Protein 3OBF (pdb70)

Organism: Paenarthrobacter aurescens (strain TC1) (NCBI:txid290340)

B-factor: mean 37.43, std 11.39, range [16.29, 90.12]

Sequence (342 aa):
SSNNAEERRVAYPVLRELTERTGETSALVWNGNESCVEQIPSRHQVKHLAPLGARYNEALSSSSSSVQVFLASENEDRVRQLLRSGSITLTGVDEDAVEAYLLRLKESEERGWAVNFGETSIEEVGVASPVYDHRGNVASVLIPAPKFRVSQDTLNSLGEEACAAAAAKVTTRLGGRAPAEERRRVAYPVLRELTERTGETSALVWNGNESCVEQIPSRRHQVKHLAPLGARYNEALSSSSSSVQVFLASENEDRVRQLLRSGSITLTGVDEDAVEEAYLLRLKESERGWAVNFGETSIEEVGVASPVYDHRGNVASSVLIPAPKFRVSQDTLNSLGEACAAAAAKVTTRLGGRAP

CATH classification: 3.30.450.40

Solvent-accessible surface area: 16258 Å² total

Foldseek 3Di:
DCVLLQVLQQVLQVVLCVVLLAKKAKFDPLLWAGQDIDHRPDDDDTPRDHPDIAQELQAFFVLQVVLQDDLVSLVCSDVVCSRDDPDDDPVNSVVSNVLSVVCCLQWHWRQCPVHVFKIKIKGDAFALVQHTMIMMTMDTNVVADVVSRSVSNVSRSVSSVSSNVVRNHDHD/DCQQVLLVVLQVVLCVVLLFKKAKFDPLLWAGQGIDHRPDADDGPRPHPDIAQELLAFQNLQVVLQDDLVSVVVCDVVCSHDDPPDDPVVSVVSNVLSVVCCLQWHWRQCPVHVQKIKIKGAAAAAVRHTMIMMTMGTNVVDDPVSRSVSNVSRSVSSQSSNVSNVHHHD

Radius of gyration: 22.08 Å; Cα contacts (8 Å, |Δi|>4): 704; chains: 2; bounding box: 68×41×38 Å

InterPro domains:
  IPR005471 Transcription regulator IclR, N-terminal [PF09339] (56-105)
  IPR005471 Transcription regulator IclR, N-terminal [PS51077] (53-115)
  IPR005471 Transcription regulator IclR, N-terminal [SM00346] (53-143)
  IPR011991 ArsR-like helix-turn-helix domain [cd00090] (73-130)
  IPR014757 Transcription regulator IclR, C-terminal [PF01614] (129-292)
  IPR014757 Transcription regulator IclR, C-terminal [PS51078] (116-298)
  IPR029016 GAF-like domain superfamily [G3DSA:3.30.450.40] (127-301)
  IPR036388 Winged helix-like DNA-binding domain superfamily [G3DSA:1.10.10.10] (49-126)
  IPR036390 Winged helix DNA-binding domain superfamily [SSF46785] (56-122)
  IPR050707 HTH-type Transcriptional Regulators in Metabolic Pathways [PTHR30136] (45-297)

Secondary structure (DSSP, 8-state):
--HHHHHHHHHHHHHHHHHHSS-EE----SS-----EE--TT-SS--S-TT----BTTSHHHHHHHHTB-HHHHHHHHHHTSSB-TT--HHHHHHHHHHHHH---SSEEEESSSSTTEEEEEEEE--TT---EEEEEEEEGGG--HHHHHHHHHHHHHHHHHHHHHTT----/-THHHHHHHHHHHHHHHHSS-EE----SS-----EE--TT-SS--S-TT----BTTSHHHHHHHTTB-HHHHHHHHHHTSSB-TT--HHHHHHHHHHHHH---SSEEEESSS-TTEEEEEEEE--TT---EEEEEEEEGGG--HHHHHHHHHHHHHHHHHHHHHTT----

Structure (mmCIF, N/CA/C/O backbone):
data_3OBF
#
_entry.id   3OBF
#
_cell.length_a   66.044
_cell.length_b   66.978
_cell.length_c   70.622
_cell.angle_alpha   90.000
_cell.angle_beta   90.000
_cell.angle_gamma   90.000
#
_symmetry.space_group_name_H-M   'P 21 21 21'
#
loop_
_entity.id
_entity.type
_entity.pdbx_description
1 polymer 'Putative transcriptional regulator, IclR family'
2 water water
#
loop_
_atom_site.group_PDB
_atom_site.id
_atom_site.type_symbol
_atom_site.label_atom_id
_atom_site.label_alt_id
_atom_site.label_comp_id
_atom_site.label_asym_id
_atom_site.label_entity_id
_atom_site.label_seq_id
_atom_site.pdbx_PDB_ins_code
_atom_site.Cartn_x
_atom_site.Cartn_y
_atom_site.Cartn_z
_atom_site.occupancy
_atom_site.B_iso_or_equiv
_atom_site.auth_seq_id
_atom_site.auth_comp_id
_atom_site.auth_asym_id
_atom_site.auth_atom_id
_atom_site.pdbx_PDB_model_num
ATOM 1 N N A SER A 1 1 ? 47.037 33.038 43.064 0.50 56.18 126 SER A N 1
ATOM 2 N N B SER A 1 1 ? 48.619 34.484 41.717 0.50 57.96 126 SER A N 1
ATOM 3 C CA A SER A 1 1 ? 47.145 33.241 41.594 0.50 55.73 126 SER A CA 1
ATOM 4 C CA B SER A 1 1 ? 48.604 34.574 40.230 0.50 57.35 126 SER A CA 1
ATOM 5 C C A SER A 1 1 ? 45.941 34.021 41.070 0.50 54.37 126 SER A C 1
ATOM 6 C C B SER A 1 1 ? 47.526 35.528 39.727 0.50 56.03 126 SER A C 1
ATOM 7 O O A SER A 1 1 ? 44.836 33.850 41.563 0.50 54.28 126 SER A O 1
ATOM 8 O O B SER A 1 1 ? 47.826 36.599 39.219 0.50 56.02 126 SER A O 1
ATOM 11 N N A ASN A 1 2 ? 46.171 34.891 40.089 0.50 52.79 127 ASN A N 1
ATOM 12 N N B ASN A 1 2 ? 46.264 35.141 39.873 0.50 54.00 127 ASN A N 1
ATOM 13 C CA A ASN A 1 2 ? 45.099 35.650 39.433 0.50 50.44 127 ASN A CA 1
ATOM 14 C CA B ASN A 1 2 ? 45.175 35.925 39.302 0.50 51.32 127 ASN A CA 1
ATOM 15 C C A ASN A 1 2 ? 44.183 36.371 40.416 0.50 48.38 127 ASN A C 1
ATOM 16 C C B ASN A 1 2 ? 44.207 36.447 40.359 0.50 48.88 127 ASN A C 1
ATOM 17 O O A ASN A 1 2 ? 42.954 36.336 40.251 0.50 47.59 127 ASN A O 1
ATOM 18 O O B ASN A 1 2 ? 42.982 36.325 40.206 0.50 48.08 127 ASN A O 1
ATOM 27 N N . ALA A 1 3 ? 44.763 37.020 41.424 1.00 46.40 128 ALA A N 1
ATOM 28 C CA . ALA A 1 3 ? 43.983 37.501 42.579 1.00 43.70 128 ALA A CA 1
ATOM 29 C C . ALA A 1 3 ? 43.006 38.644 42.308 1.00 41.44 128 ALA A C 1
ATOM 30 O O . ALA A 1 3 ? 41.817 38.509 42.629 1.00 40.35 128 ALA A O 1
ATOM 32 N N . GLU A 1 4 ? 43.486 39.743 41.713 1.00 39.63 129 GLU A N 1
ATOM 33 C CA . GLU A 1 4 ? 42.604 40.851 41.371 1.00 38.56 129 GLU A CA 1
ATOM 34 C C . GLU A 1 4 ? 41.488 40.417 40.386 1.00 35.89 129 GLU A C 1
ATOM 35 O O . GLU A 1 4 ? 40.319 40.808 40.530 1.00 34.95 129 GLU A O 1
ATOM 41 N N . GLU A 1 5 ? 41.854 39.588 39.413 1.00 32.94 130 GLU A N 1
ATOM 42 C CA . GLU A 1 5 ? 40.895 39.091 38.433 1.00 31.02 130 GLU A CA 1
ATOM 43 C C . GLU A 1 5 ? 39.771 38.338 39.163 1.00 29.40 130 GLU A C 1
ATOM 44 O O . GLU A 1 5 ? 38.590 38.560 38.898 1.00 27.96 130 GLU A O 1
ATOM 50 N N . ARG A 1 6 ? 40.164 37.449 40.069 1.00 27.69 131 ARG A N 1
ATOM 51 C CA . ARG A 1 6 ? 39.210 36.634 40.792 1.00 27.99 131 ARG A CA 1
ATOM 52 C C . ARG A 1 6 ? 38.298 37.486 41.664 1.00 27.97 131 ARG A C 1
ATOM 53 O O . ARG A 1 6 ? 37.082 37.249 41.724 1.00 27.96 131 ARG A O 1
ATOM 61 N N . ARG A 1 7 ? 38.888 38.487 42.312 1.00 27.61 132 ARG A N 1
ATOM 62 C CA . ARG A 1 7 ? 38.141 39.357 43.187 1.00 28.49 132 ARG A CA 1
ATOM 63 C C . ARG A 1 7 ? 37.130 40.218 42.394 1.00 28.19 132 ARG A C 1
ATOM 64 O O . ARG A 1 7 ? 35.963 40.336 42.759 1.00 27.77 132 ARG A O 1
ATOM 72 N N . VAL A 1 8 ? 37.583 40.805 41.302 1.00 27.84 133 VAL A N 1
ATOM 73 C CA . VAL A 1 8 ? 36.731 41.693 40.545 1.00 28.23 133 VAL A CA 1
ATOM 74 C C . VAL A 1 8 ? 35.641 40.888 39.840 1.00 27.21 133 VAL A C 1
ATOM 75 O O . VAL A 1 8 ? 34.521 41.357 39.679 1.00 27.50 133 VAL A O 1
ATOM 79 N N . ALA A 1 9 ? 35.963 39.659 39.449 1.00 25.62 134 ALA A N 1
ATOM 80 C CA . ALA A 1 9 ? 35.043 38.874 38.672 1.00 25.27 134 ALA A CA 1
ATOM 81 C C . ALA A 1 9 ? 33.931 38.299 39.504 1.00 25.34 134 ALA A C 1
ATOM 82 O O . ALA A 1 9 ? 32.829 38.114 38.981 1.00 25.43 134 ALA A O 1
ATOM 84 N N . TYR A 1 10 ? 34.204 37.963 40.766 1.00 25.86 135 TYR A N 1
ATOM 85 C CA . TYR A 1 10 ? 33.201 37.223 41.527 1.00 26.17 135 TYR A CA 1
ATOM 86 C C . TYR A 1 10 ? 31.764 37.831 41.531 1.00 26.58 135 TYR A C 1
ATOM 87 O O . TYR A 1 10 ? 30.817 37.109 41.236 1.00 25.69 135 TYR A O 1
ATOM 96 N N . PRO A 1 11 ? 31.609 39.148 41.864 1.00 27.75 136 PRO A N 1
ATOM 97 C CA . PRO A 1 11 ? 30.251 39.718 41.877 1.00 28.20 136 PRO A CA 1
ATOM 98 C C . PRO A 1 11 ? 29.631 39.718 40.495 1.00 28.29 136 PRO A C 1
ATOM 99 O O . PRO A 1 11 ? 28.388 39.658 40.365 1.00 27.93 136 PRO A O 1
ATOM 103 N N . VAL A 1 12 ? 30.485 39.840 39.476 1.00 27.13 137 VAL A N 1
ATOM 104 C CA . VAL A 1 12 ? 29.999 39.939 38.114 1.00 26.80 137 VAL A CA 1
ATOM 105 C C . VAL A 1 12 ? 29.521 38.528 37.664 1.00 26.07 137 VAL A C 1
ATOM 106 O O . VAL A 1 12 ? 28.499 38.396 37.003 1.00 25.69 137 VAL A O 1
ATOM 110 N N . LEU A 1 13 ? 30.230 37.486 38.063 1.00 24.99 138 LEU A N 1
ATOM 111 C CA . LEU A 1 13 ? 29.781 36.101 37.715 1.00 25.48 138 LEU A CA 1
ATOM 112 C C . LEU A 1 13 ? 28.492 35.771 38.445 1.00 26.41 138 LEU A C 1
ATOM 113 O O . LEU A 1 13 ? 27.618 35.145 37.874 1.00 26.32 138 LEU A O 1
ATOM 118 N N . ARG A 1 14 ? 28.376 36.207 39.702 1.00 28.37 139 ARG A N 1
ATOM 119 C CA . ARG A 1 14 ? 27.172 35.907 40.496 1.00 31.13 139 ARG A CA 1
ATOM 120 C C . ARG A 1 14 ? 25.945 36.553 39.815 1.00 31.61 139 ARG A C 1
ATOM 121 O O . ARG A 1 14 ? 24.935 35.901 39.608 1.00 31.74 139 ARG A O 1
ATOM 129 N N . GLU A 1 15 ? 26.089 37.819 39.434 1.00 32.05 140 GLU A N 1
ATOM 130 C CA . GLU A 1 15 ? 25.080 38.567 38.716 1.00 33.03 140 GLU A CA 1
ATOM 131 C C . GLU A 1 15 ? 24.743 37.888 37.376 1.00 32.04 140 GLU A C 1
ATOM 132 O O . GLU A 1 15 ? 23.578 37.844 36.965 1.00 32.01 140 GLU A O 1
ATOM 138 N N . LEU A 1 16 ? 25.758 37.375 36.682 1.00 30.08 141 LEU A N 1
ATOM 139 C CA . LEU A 1 16 ? 25.531 36.792 35.385 1.00 29.05 141 LEU A CA 1
ATOM 140 C C . LEU A 1 16 ? 24.705 35.492 35.459 1.00 30.18 141 LEU A C 1
ATOM 141 O O . LEU A 1 16 ? 23.839 35.230 34.604 1.00 29.59 141 LEU A O 1
ATOM 146 N N . THR A 1 17 ? 25.000 34.669 36.466 1.00 30.97 142 THR A N 1
ATOM 147 C CA . THR A 1 17 ? 24.266 33.446 36.704 1.00 32.73 142 THR A CA 1
ATOM 148 C C . THR A 1 17 ? 22.815 33.705 37.156 1.00 34.41 142 THR A C 1
ATOM 149 O O . THR A 1 17 ? 21.908 32.971 36.768 1.00 34.41 142 THR A O 1
ATOM 153 N N . GLU A 1 18 ? 22.573 34.751 37.936 1.00 36.60 143 GLU A N 1
ATOM 154 C CA . GLU A 1 18 ? 21.177 35.073 38.254 1.00 39.19 143 GLU A CA 1
ATOM 155 C C . GLU A 1 18 ? 20.366 35.571 37.049 1.00 39.10 143 GLU A C 1
ATOM 156 O O . GLU A 1 18 ? 19.159 35.368 37.015 1.00 39.26 143 GLU A O 1
ATOM 162 N N . ARG A 1 19 ? 21.034 36.177 36.062 1.00 37.86 144 ARG A N 1
ATOM 163 C CA . ARG A 1 19 ? 20.371 36.682 34.852 1.00 37.23 144 ARG A CA 1
ATOM 164 C C . ARG A 1 19 ? 20.213 35.604 33.728 1.00 35.40 144 ARG A C 1
ATOM 165 O O . ARG A 1 19 ? 19.334 35.690 32.868 1.00 35.75 144 ARG A O 1
ATOM 173 N N . THR A 1 20 ? 21.068 34.602 33.721 1.00 33.10 145 THR A N 1
ATOM 174 C CA . THR A 1 20 ? 21.029 33.619 32.646 1.00 31.72 145 THR A CA 1
ATOM 175 C C . THR A 1 20 ? 20.431 32.332 33.139 1.00 31.87 145 THR A C 1
ATOM 176 O O . THR A 1 20 ? 19.938 31.533 32.354 1.00 31.52 145 THR A O 1
ATOM 180 N N . GLY A 1 21 ? 20.532 32.104 34.443 1.00 31.91 146 GLY A N 1
ATOM 181 C CA . GLY A 1 21 ? 20.138 30.819 35.007 1.00 32.19 146 GLY A CA 1
ATOM 182 C C . GLY A 1 21 ? 21.157 29.744 34.717 1.00 32.31 146 GLY A C 1
ATOM 183 O O . GLY A 1 21 ? 20.924 28.574 35.019 1.00 34.64 146 GLY A O 1
ATOM 184 N N . GLU A 1 22 ? 22.307 30.126 34.161 1.00 31.08 147 GLU A N 1
ATOM 185 C CA . GLU A 1 22 ? 23.336 29.152 33.809 1.00 29.65 147 GLU A CA 1
ATOM 186 C C . GLU A 1 22 ? 24.622 29.373 34.619 1.00 27.94 147 GLU A C 1
ATOM 187 O O . GLU A 1 22 ? 24.826 30.439 35.183 1.00 25.35 147 GLU A O 1
ATOM 193 N N . THR A 1 23 ? 25.459 28.343 34.694 1.00 27.26 148 THR A N 1
ATOM 194 C CA . THR A 1 23 ? 26.807 28.475 35.275 1.00 27.46 148 THR A CA 1
ATOM 195 C C . THR A 1 23 ? 27.610 29.621 34.601 1.00 27.02 148 THR A C 1
ATOM 196 O O . THR A 1 23 ? 27.512 29.787 33.391 1.00 26.92 148 THR A O 1
ATOM 200 N N . SER A 1 24 ? 28.346 30.416 35.398 1.00 26.70 149 SER A N 1
ATOM 201 C CA . SER A 1 24 ? 29.316 31.443 34.916 1.00 25.63 149 SER A CA 1
ATOM 202 C C . SER A 1 24 ? 30.682 31.052 35.482 1.00 24.74 149 SER A C 1
ATOM 203 O O . SER A 1 24 ? 30.758 30.601 36.620 1.00 24.88 149 SER A O 1
ATOM 206 N N . ALA A 1 25 ? 31.749 31.250 34.716 1.00 23.49 150 ALA A N 1
ATOM 207 C CA . ALA A 1 25 ? 33.071 30.830 35.153 1.00 23.50 150 ALA A CA 1
ATOM 208 C C . ALA A 1 25 ? 34.116 31.798 34.673 1.00 23.56 150 ALA A C 1
ATOM 209 O O . ALA A 1 25 ? 33.990 32.357 33.592 1.00 24.16 150 ALA A O 1
ATOM 211 N N . LEU A 1 26 ? 35.155 31.980 35.479 1.00 23.61 151 LEU A N 1
ATOM 212 C CA . LEU A 1 26 ? 36.301 32.728 35.085 1.00 24.04 151 LEU A CA 1
ATOM 213 C C . LEU A 1 26 ? 37.396 31.708 34.734 1.00 24.74 151 LEU A C 1
ATOM 214 O O . LEU A 1 26 ? 37.767 30.857 35.558 1.00 24.75 151 LEU A O 1
ATOM 227 N N . VAL A 1 28 ? 41.370 30.942 33.198 1.00 23.94 153 VAL A N 1
ATOM 228 C CA . VAL A 1 28 ? 42.724 31.416 32.913 1.00 24.55 153 VAL A CA 1
ATOM 229 C C . VAL A 1 28 ? 43.467 30.447 31.981 1.00 25.68 153 VAL A C 1
ATOM 230 O O . VAL A 1 28 ? 43.121 29.270 31.880 1.00 25.69 153 VAL A O 1
ATOM 234 N N . TRP A 1 29 ? 44.491 30.980 31.314 1.00 26.36 154 TRP A N 1
ATOM 235 C CA . TRP A 1 29 ? 45.241 30.269 30.295 1.00 27.34 154 TRP A CA 1
ATOM 236 C C . TRP A 1 29 ? 46.605 29.969 30.858 1.00 28.20 154 TRP A C 1
ATOM 237 O O . TRP A 1 29 ? 47.259 30.879 31.387 1.00 28.76 154 TRP A O 1
ATOM 248 N N . ASN A 1 30 ? 47.037 28.724 30.782 1.00 29.11 155 ASN A N 1
ATOM 249 C CA . ASN A 1 30 ? 48.441 28.396 31.100 1.00 31.95 155 ASN A CA 1
ATOM 250 C C . ASN A 1 30 ? 49.332 28.125 29.882 1.00 32.60 155 ASN A C 1
ATOM 251 O O . ASN A 1 30 ? 50.478 27.667 30.021 1.00 34.27 155 ASN A O 1
ATOM 256 N N . GLY A 1 31 ? 48.809 28.369 28.689 1.00 33.25 156 GLY A N 1
ATOM 257 C CA . GLY A 1 31 ? 49.589 28.203 27.454 1.00 33.61 156 GLY A CA 1
ATOM 258 C C . GLY A 1 31 ? 49.225 26.985 26.640 1.00 33.89 156 GLY A C 1
ATOM 259 O O . GLY A 1 31 ? 49.432 26.953 25.440 1.00 34.42 156 GLY A O 1
ATOM 260 N N . ASN A 1 32 ? 48.688 25.958 27.281 1.00 34.19 157 ASN A N 1
ATOM 261 C CA . ASN A 1 32 ? 48.159 24.851 26.500 1.00 34.81 157 ASN A CA 1
ATOM 262 C C . ASN A 1 32 ? 46.800 24.336 27.013 1.00 34.03 157 ASN A C 1
ATOM 263 O O . ASN A 1 32 ? 46.301 23.294 26.542 1.00 34.07 157 ASN A O 1
ATOM 268 N N . GLU A 1 33 ? 46.221 25.057 27.981 1.00 32.18 158 GLU A N 1
ATOM 269 C CA . GLU A 1 33 ? 44.966 24.668 28.636 1.00 31.80 158 GLU A CA 1
ATOM 270 C C . GLU A 1 33 ? 44.235 25.854 29.216 1.00 30.40 158 GLU A C 1
ATOM 271 O O . GLU A 1 33 ? 44.841 26.787 29.772 1.00 28.57 158 GLU A O 1
ATOM 277 N N . SER A 1 34 ? 42.919 25.778 29.134 1.00 28.91 159 SER A N 1
ATOM 278 C CA . SER A 1 34 ? 42.092 26.737 29.792 1.00 28.55 159 SER A CA 1
ATOM 279 C C . SER A 1 34 ? 41.625 26.124 31.117 1.00 28.39 159 SER A C 1
ATOM 280 O O . SER A 1 34 ? 41.242 24.955 31.159 1.00 28.78 159 SER A O 1
ATOM 291 N N . CYS A 1 36 ? 39.360 26.509 34.847 1.00 27.00 161 CYS A N 1
ATOM 292 C CA . CYS A 1 36 ? 38.356 27.212 35.620 1.00 26.59 161 CYS A CA 1
ATOM 293 C C . CYS A 1 36 ? 38.886 27.559 37.034 1.00 26.25 161 CYS A C 1
ATOM 294 O O . CYS A 1 36 ? 39.269 26.676 37.806 1.00 26.45 161 CYS A O 1
ATOM 297 N N . VAL A 1 37 ? 38.950 28.846 37.349 1.0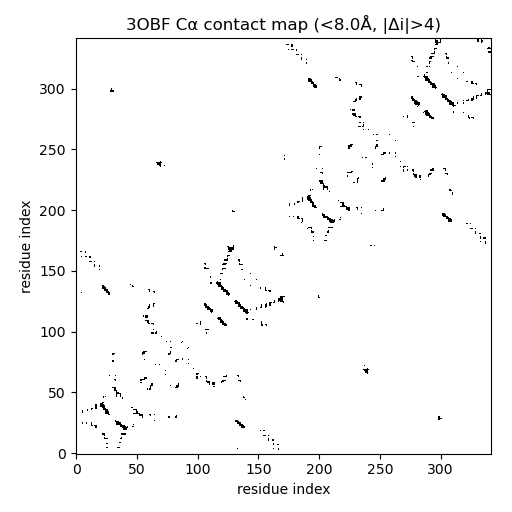0 24.82 162 VAL A N 1
ATOM 298 C CA . VAL A 1 37 ? 39.500 29.248 38.653 1.00 24.81 162 VAL A CA 1
ATOM 299 C C . VAL A 1 37 ? 38.443 29.878 39.573 1.00 25.12 162 VAL A C 1
ATOM 300 O O . VAL A 1 37 ? 38.721 30.114 40.739 1.00 26.39 162 VAL A O 1
ATOM 304 N N . GLU A 1 38 ? 37.258 30.171 39.031 1.00 24.18 163 GLU A N 1
ATOM 305 C CA . GLU A 1 38 ? 36.163 30.734 39.803 1.00 24.56 163 GLU A CA 1
ATOM 306 C C . GLU A 1 38 ? 34.870 30.502 39.028 1.00 24.90 163 GLU A C 1
ATOM 307 O O . GLU A 1 38 ? 34.808 30.780 37.826 1.00 24.74 163 GLU A O 1
ATOM 313 N N . GLN A 1 39 ? 33.839 30.004 39.705 1.00 25.10 164 GLN A N 1
ATOM 314 C CA . GLN A 1 39 ? 32.576 29.735 39.036 1.00 25.64 164 GLN A CA 1
ATOM 315 C C . GLN A 1 39 ? 31.353 29.785 39.967 1.00 25.65 164 GLN A C 1
ATOM 316 O O . GLN A 1 39 ? 31.471 29.591 41.183 1.00 25.57 164 GLN A O 1
ATOM 322 N N . ILE A 1 40 ? 30.190 30.062 39.379 1.00 25.81 165 ILE A N 1
ATOM 323 C CA . ILE A 1 40 ? 28.904 30.076 40.080 1.00 25.59 165 ILE A CA 1
ATOM 324 C C . ILE A 1 40 ? 28.068 29.011 39.403 1.00 26.48 165 ILE A C 1
ATOM 325 O O . ILE A 1 40 ? 27.919 29.039 38.197 1.00 27.17 165 ILE A O 1
ATOM 330 N N . PRO A 1 41 ? 27.484 28.077 40.155 1.00 27.62 166 PRO A N 1
ATOM 331 C CA . PRO A 1 41 ? 26.717 27.038 39.434 1.00 28.86 166 PRO A CA 1
ATOM 332 C C . PRO A 1 41 ? 25.315 27.513 38.967 1.00 30.42 166 PRO A C 1
ATOM 333 O O . PRO A 1 41 ? 24.701 28.373 39.616 1.00 29.42 166 PRO A O 1
ATOM 337 N N . SER A 1 42 ? 24.847 26.957 37.843 1.00 32.09 167 SER A N 1
ATOM 338 C CA . SER A 1 42 ? 23.465 27.074 37.394 1.00 34.53 167 SER A CA 1
ATOM 339 C C . SER A 1 42 ? 22.494 26.742 38.539 1.00 36.66 167 SER A C 1
ATOM 340 O O . SER A 1 42 ? 22.766 25.851 39.342 1.00 36.19 167 SER A O 1
ATOM 343 N N . ARG A 1 43 ? 21.369 27.451 38.610 1.00 39.14 168 ARG A N 1
ATOM 344 C CA . ARG A 1 43 ? 20.334 27.167 39.626 1.00 41.93 168 ARG A CA 1
ATOM 345 C C . ARG A 1 43 ? 19.607 25.867 39.284 1.00 44.40 168 ARG A C 1
ATOM 346 O O . ARG A 1 43 ? 18.792 25.381 40.056 1.00 44.33 168 ARG A O 1
ATOM 354 N N . HIS A 1 44 ? 19.872 25.331 38.102 1.00 47.35 169 HIS A N 1
ATOM 355 C CA . HIS A 1 44 ? 19.337 24.029 37.759 1.00 50.39 169 HIS A CA 1
ATOM 356 C C . HIS A 1 44 ? 20.296 23.234 36.905 1.00 51.93 169 HIS A C 1
ATOM 357 O O . HIS A 1 44 ? 19.946 22.829 35.791 1.00 52.82 169 HIS A O 1
ATOM 364 N N . GLN A 1 45 ? 21.509 23.007 37.414 1.00 53.12 170 GLN A N 1
ATOM 365 C CA . GLN A 1 45 ? 22.463 22.178 36.669 1.00 54.42 170 GLN A CA 1
ATOM 366 C C . GLN A 1 45 ? 22.076 20.709 36.737 1.00 56.51 170 GLN A C 1
ATOM 367 O O . GLN A 1 45 ? 21.497 20.238 37.725 1.00 56.84 170 GLN A O 1
ATOM 373 N N . VAL A 1 46 ? 22.342 19.997 35.654 1.00 58.19 171 VAL A N 1
ATOM 374 C CA . VAL A 1 46 ? 22.197 18.561 35.687 1.00 59.94 171 VAL A CA 1
ATOM 375 C C . VAL A 1 46 ? 23.614 18.027 35.850 1.00 59.34 171 VAL A C 1
ATOM 376 O O . VAL A 1 46 ? 24.038 17.738 36.968 1.00 59.63 171 VAL A O 1
ATOM 380 N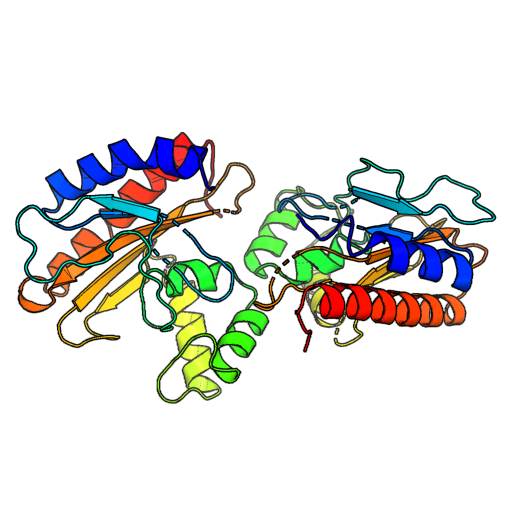 N . LYS A 1 47 ? 24.369 17.964 34.763 1.00 58.39 172 LYS A N 1
ATOM 381 C CA . LYS A 1 47 ? 25.795 17.719 34.891 1.00 56.61 172 LYS A CA 1
ATOM 382 C C . LYS A 1 47 ? 26.494 19.019 35.319 1.00 53.65 172 LYS A C 1
ATOM 383 O O . LYS A 1 47 ? 26.118 20.111 34.881 1.00 52.97 172 LYS A O 1
ATOM 389 N N . HIS A 1 48 ? 27.464 18.882 36.222 1.00 50.61 173 HIS A N 1
ATOM 390 C CA . HIS A 1 48 ? 28.179 20.000 36.798 1.00 47.95 173 HIS A CA 1
ATOM 391 C C . HIS A 1 48 ? 29.204 20.471 35.761 1.00 45.23 173 HIS A C 1
ATOM 392 O O . HIS A 1 48 ? 30.215 19.812 35.522 1.00 44.92 173 HIS A O 1
ATOM 399 N N . LEU A 1 49 ? 28.916 21.586 35.112 1.00 42.02 174 LEU A N 1
ATOM 400 C CA . LEU A 1 49 ? 29.793 22.074 34.042 1.00 38.99 174 LEU A CA 1
ATOM 401 C C . LEU A 1 49 ? 30.782 23.075 34.602 1.00 36.84 174 LEU A C 1
ATOM 402 O O . LEU A 1 49 ? 30.493 23.755 35.607 1.00 36.52 174 LEU A O 1
ATOM 407 N N . ALA A 1 50 ? 31.947 23.161 33.953 1.00 34.40 175 ALA A N 1
ATOM 408 C CA . ALA A 1 50 ? 33.029 24.063 34.372 1.00 31.99 175 ALA A CA 1
ATOM 409 C C . ALA A 1 50 ? 33.238 24.070 35.887 1.00 30.44 175 ALA A C 1
ATOM 410 O O . ALA A 1 50 ? 33.240 25.147 36.501 1.00 29.98 175 ALA A O 1
ATOM 412 N N . PRO A 1 51 ? 33.424 22.876 36.499 1.00 29.93 176 PRO A N 1
ATOM 413 C CA . PRO A 1 51 ? 33.658 22.894 37.944 1.00 29.85 176 PRO A CA 1
ATOM 414 C C . PRO A 1 51 ? 35.073 23.466 38.226 1.00 29.54 176 PRO A C 1
ATOM 415 O O . PRO A 1 51 ? 35.924 23.418 37.340 1.00 29.68 176 PRO A O 1
ATOM 419 N N . LEU A 1 52 ? 35.305 24.040 39.406 1.00 29.16 177 LEU A N 1
ATOM 420 C CA . LEU A 1 52 ? 36.610 24.597 39.748 1.00 29.43 177 LEU A CA 1
ATOM 421 C C . LEU A 1 52 ? 37.744 23.630 39.376 1.00 30.11 177 LEU A C 1
ATOM 422 O O . LEU A 1 52 ? 37.657 22.430 39.650 1.00 29.84 177 LEU A O 1
ATOM 427 N N . GLY A 1 53 ? 38.801 24.152 38.753 1.00 29.60 178 GLY A N 1
ATOM 428 C CA . GLY A 1 53 ? 39.964 23.325 38.437 1.00 30.37 178 GLY A CA 1
ATOM 429 C C . GLY A 1 53 ? 39.856 22.542 37.135 1.00 30.91 178 GLY A C 1
ATOM 430 O O . GLY A 1 53 ? 40.841 22.000 36.683 1.00 30.86 178 GLY A O 1
ATOM 431 N N . ALA A 1 54 ? 38.670 22.518 36.518 1.00 30.86 179 ALA A N 1
ATOM 432 C CA . ALA A 1 54 ? 38.496 21.845 35.256 1.00 31.48 179 ALA A CA 1
ATOM 433 C C . ALA A 1 54 ? 39.416 22.483 34.209 1.00 31.63 179 ALA A C 1
ATOM 434 O O . ALA A 1 54 ? 39.638 23.711 34.192 1.00 31.54 179 ALA A O 1
ATOM 436 N N . ARG A 1 55 ? 39.989 21.619 33.383 1.00 31.92 180 ARG A N 1
ATOM 437 C CA . ARG A 1 55 ? 40.966 22.018 32.382 1.00 31.91 180 ARG A CA 1
ATOM 438 C C . ARG A 1 55 ? 40.498 21.604 31.002 1.00 31.18 180 ARG A C 1
ATOM 439 O O . ARG A 1 55 ? 40.070 20.468 30.803 1.00 31.29 180 ARG A O 1
ATOM 447 N N . TYR A 1 56 ? 40.592 22.522 30.051 1.00 30.12 181 TYR A N 1
ATOM 448 C CA . TYR A 1 56 ? 40.066 22.291 28.701 1.00 29.20 181 TYR A CA 1
ATOM 449 C C . TYR A 1 56 ? 41.192 22.445 27.677 1.00 28.74 181 TYR A C 1
ATOM 450 O O . TYR A 1 56 ? 41.894 23.455 27.687 1.00 27.67 181 TYR A O 1
ATOM 459 N N . ASN A 1 57 ? 41.378 21.447 26.807 1.00 29.14 182 ASN A N 1
ATOM 460 C CA . ASN A 1 57 ? 42.381 21.596 25.727 1.00 30.22 182 ASN A CA 1
ATOM 461 C C . ASN A 1 57 ? 41.870 21.233 24.316 1.00 30.68 182 ASN A C 1
ATOM 462 O O . ASN A 1 57 ? 42.670 20.965 23.407 1.00 30.21 182 ASN A O 1
ATOM 467 N N . GLU A 1 58 ? 40.548 21.248 24.136 1.00 30.40 183 GLU A N 1
ATOM 468 C CA . GLU A 1 58 ? 39.940 21.050 22.815 1.00 30.54 183 GLU A CA 1
ATOM 469 C C . GLU A 1 58 ? 39.824 22.409 22.160 1.00 29.61 183 GLU A C 1
ATOM 470 O O . GLU A 1 58 ? 39.343 23.388 22.754 1.00 28.09 183 GLU A O 1
ATOM 476 N N . ALA A 1 59 ? 40.292 22.455 20.930 1.00 29.45 184 ALA A N 1
ATOM 477 C CA . ALA A 1 59 ? 40.297 23.663 20.125 1.00 29.16 184 ALA A CA 1
ATOM 478 C C . ALA A 1 59 ? 38.925 24.330 20.090 1.00 29.76 184 ALA A C 1
ATOM 479 O O . ALA A 1 59 ? 38.813 25.556 20.171 1.00 29.25 184 ALA A O 1
ATOM 481 N N . LEU A 1 60 ? 37.880 23.517 20.009 1.00 31.16 185 LEU A N 1
ATOM 482 C CA . LEU A 1 60 ? 36.544 24.062 19.774 1.00 32.08 185 LEU A CA 1
ATOM 483 C C . LEU A 1 60 ? 35.850 24.547 21.043 1.00 31.28 185 LEU A C 1
ATOM 484 O O . LEU A 1 60 ? 34.802 25.187 20.979 1.00 31.75 185 LEU A O 1
ATOM 489 N N A SER A 1 61 ? 36.475 24.254 22.181 0.50 31.15 186 SER A N 1
ATOM 490 N N B SER A 1 61 ? 36.446 24.281 22.201 0.50 30.08 186 SER A N 1
ATOM 491 C CA A SER A 1 61 ? 36.066 24.786 23.484 0.50 30.69 186 SER A CA 1
ATOM 492 C CA B SER A 1 61 ? 35.921 24.829 23.463 0.50 28.64 186 SER A CA 1
ATOM 493 C C A SER A 1 61 ? 36.110 26.323 23.438 0.50 30.19 186 SER A C 1
ATOM 494 C C B SER A 1 61 ? 35.965 26.357 23.439 0.50 27.64 186 SER A C 1
ATOM 495 O O A SER A 1 61 ? 37.122 26.921 23.057 0.50 30.40 186 SER A O 1
ATOM 496 O O B SER A 1 61 ? 36.969 26.957 23.042 0.50 27.84 186 SER A O 1
ATOM 501 N N A SER A 1 62 ? 34.990 26.949 23.777 0.50 29.66 187 SER A N 1
ATOM 502 N N B SER A 1 62 ? 34.865 26.985 23.831 0.50 26.38 187 SER A N 1
ATOM 503 C CA A SER A 1 62 ? 34.855 28.404 23.671 0.50 29.24 187 SER A CA 1
ATOM 504 C CA B SER A 1 62 ? 34.732 28.429 23.642 0.50 25.06 187 SER A CA 1
ATOM 505 C C A SER A 1 62 ? 35.994 29.141 24.343 0.50 27.97 187 SER A C 1
ATOM 506 C C B SER A 1 62 ? 35.857 29.249 24.264 0.50 23.93 187 SER A C 1
ATOM 507 O O A SER A 1 62 ? 36.602 30.047 23.773 0.50 27.70 187 SER A O 1
ATOM 508 O O B SER A 1 62 ? 36.318 30.211 23.651 0.50 23.28 187 SER A O 1
ATOM 513 N N A SER A 1 63 ? 36.232 28.744 25.584 0.50 26.70 188 SER A N 1
ATOM 514 N N B SER A 1 63 ? 36.275 28.881 25.478 0.50 22.82 188 SER A N 1
ATOM 515 C CA A SER A 1 63 ? 37.292 29.257 26.423 0.50 26.09 188 SER A CA 1
ATOM 516 C CA B SER A 1 63 ? 37.342 29.607 26.171 0.50 22.46 188 SER A CA 1
ATOM 517 C C A SER A 1 63 ? 38.665 29.177 25.735 0.50 25.42 188 SER A C 1
ATOM 518 C C B SER A 1 63 ? 38.734 29.257 25.622 0.50 23.18 188 SER A C 1
ATOM 519 O O A SER A 1 63 ? 39.490 30.106 25.804 0.50 25.28 188 SER A O 1
ATOM 520 O O B SER A 1 63 ? 39.664 30.083 25.693 0.50 23.00 188 SER A O 1
ATOM 525 N N . VAL A 1 64 ? 38.894 28.053 25.072 1.00 23.96 189 VAL A N 1
ATOM 526 C CA . VAL A 1 64 ? 40.160 27.756 24.429 1.00 24.54 189 VAL A CA 1
ATOM 527 C C . VAL A 1 64 ? 40.288 28.656 23.187 1.00 25.53 189 VAL A C 1
ATOM 528 O O . VAL A 1 64 ? 41.363 29.224 22.949 1.00 26.03 189 VAL A O 1
ATOM 532 N N . GLN A 1 65 ? 39.182 28.827 22.444 1.00 25.16 190 GLN A N 1
ATOM 533 C CA . GLN A 1 65 ? 39.174 29.706 21.261 1.00 25.07 190 GLN A CA 1
ATOM 534 C C . GLN A 1 65 ? 39.592 31.121 21.640 1.00 25.28 190 GLN A C 1
ATOM 535 O O . GLN A 1 65 ? 40.447 31.731 20.962 1.00 25.66 190 GLN A O 1
ATOM 541 N N . VAL A 1 66 ? 38.987 31.639 22.715 1.00 24.55 191 VAL A N 1
ATOM 542 C CA . VAL A 1 66 ? 39.262 33.009 23.196 1.00 24.38 191 VAL A CA 1
ATOM 543 C C . VAL A 1 66 ? 40.766 33.194 23.480 1.00 24.39 191 VAL A C 1
ATOM 544 O O . VAL A 1 66 ? 41.393 34.146 22.987 1.00 24.12 191 VAL A O 1
ATOM 548 N N . PHE A 1 67 ? 41.348 32.281 24.256 1.00 23.12 192 PHE A N 1
ATOM 549 C CA . PHE A 1 67 ? 42.768 32.389 24.532 1.00 23.93 192 PHE A CA 1
ATOM 550 C C . PHE A 1 67 ? 43.671 32.220 23.304 1.00 24.81 192 PHE A C 1
ATOM 551 O O . PHE A 1 67 ? 44.673 32.910 23.166 1.00 26.54 192 PHE A O 1
ATOM 559 N N . LEU A 1 68 ? 43.345 31.302 22.416 1.00 25.57 193 LEU A N 1
ATOM 560 C CA . LEU A 1 68 ? 44.173 31.137 21.229 1.00 26.37 193 LEU A CA 1
ATOM 561 C C . LEU A 1 68 ? 44.126 32.374 20.299 1.00 28.00 193 LEU A C 1
ATOM 562 O O . LEU A 1 68 ? 45.073 32.630 19.552 1.00 28.55 193 LEU A O 1
ATOM 567 N N . ALA A 1 69 ? 43.038 33.144 20.354 1.00 28.83 194 ALA A N 1
ATOM 568 C CA . ALA A 1 69 ? 42.992 34.448 19.679 1.00 31.02 194 ALA A CA 1
ATOM 569 C C . ALA A 1 69 ? 44.069 35.413 20.182 1.00 32.47 194 ALA A C 1
ATOM 570 O O . ALA A 1 69 ? 44.508 36.297 19.449 1.00 33.56 194 ALA A O 1
ATOM 572 N N . SER A 1 70 ? 44.529 35.222 21.416 1.00 32.81 195 SER A N 1
ATOM 573 C CA . SER A 1 70 ? 45.600 36.066 21.957 1.00 34.13 195 SER A CA 1
ATOM 574 C C . SER A 1 70 ? 47.000 35.597 21.561 1.00 34.25 195 SER A C 1
ATOM 575 O O . SER A 1 70 ? 47.964 36.336 21.771 1.00 34.96 195 SER A O 1
ATOM 578 N N . GLU A 1 71 ? 47.118 34.387 21.008 1.00 33.68 196 GLU A N 1
ATOM 579 C CA . GLU A 1 71 ? 48.413 33.853 20.585 1.00 33.98 196 GLU A CA 1
ATOM 580 C C . GLU A 1 71 ? 48.802 34.276 19.155 1.00 34.65 196 GLU A C 1
ATOM 581 O O . GLU A 1 71 ? 47.985 34.672 18.327 1.00 34.48 196 GLU A O 1
ATOM 587 N N . ASN A 1 72 ? 50.080 34.179 18.879 1.00 35.13 197 ASN A N 1
ATOM 588 C CA . ASN A 1 72 ? 50.568 34.324 17.543 1.00 37.11 197 ASN A CA 1
ATOM 589 C C . ASN A 1 72 ? 50.041 33.126 16.691 1.00 37.01 197 ASN A C 1
ATOM 590 O O . ASN A 1 72 ? 49.909 32.006 17.203 1.00 35.31 197 ASN A O 1
ATOM 595 N N . GLU A 1 73 ? 49.694 33.391 15.423 1.00 38.12 198 GLU A N 1
ATOM 596 C CA . GLU A 1 73 ? 49.187 32.360 14.487 1.00 39.38 198 GLU A CA 1
ATOM 597 C C . GLU A 1 73 ? 50.032 31.105 14.490 1.00 38.77 198 GLU A C 1
ATOM 598 O O . GLU A 1 73 ? 49.517 29.999 14.586 1.00 38.64 198 GLU A O 1
ATOM 604 N N . ASP A 1 74 ? 51.340 31.292 14.418 1.00 38.55 199 ASP A N 1
ATOM 605 C CA . ASP A 1 74 ? 52.278 30.174 14.346 1.00 38.81 199 ASP A CA 1
ATOM 606 C C . ASP A 1 74 ? 52.279 29.347 15.608 1.00 36.68 199 ASP A C 1
ATOM 607 O O . ASP A 1 74 ? 52.422 28.148 15.542 1.00 37.00 199 ASP A O 1
ATOM 612 N N . ARG A 1 75 ? 52.102 29.993 16.753 1.00 34.82 200 ARG A N 1
ATOM 613 C CA . ARG A 1 75 ? 51.924 29.302 18.015 1.00 33.21 200 ARG A CA 1
ATOM 614 C C . ARG A 1 75 ? 50.623 28.471 18.001 1.00 31.77 200 ARG A C 1
ATOM 615 O O . ARG A 1 75 ? 50.576 27.346 18.512 1.00 30.35 200 ARG A O 1
ATOM 623 N N . VAL A 1 76 ? 49.565 29.028 17.431 1.00 30.65 201 VAL A N 1
ATOM 624 C CA . VAL A 1 76 ? 48.327 28.273 17.311 1.00 29.80 201 VAL A CA 1
ATOM 625 C C . VAL A 1 76 ? 48.582 27.038 16.427 1.00 31.34 201 VAL A C 1
ATOM 626 O O . VAL A 1 76 ? 48.224 25.903 16.809 1.00 31.14 201 VAL A O 1
ATOM 630 N N . ARG A 1 77 ? 49.269 27.239 15.308 1.00 32.56 202 ARG A N 1
ATOM 631 C CA . ARG A 1 77 ? 49.629 26.126 14.415 1.00 35.38 202 ARG A CA 1
ATOM 632 C C . ARG A 1 77 ? 50.419 25.024 15.135 1.00 35.58 202 ARG A C 1
ATOM 633 O O . ARG A 1 77 ? 50.120 23.829 15.014 1.00 35.89 202 ARG A O 1
ATOM 641 N N . GLN A 1 78 ? 51.424 25.435 15.887 1.00 35.83 203 GLN A N 1
ATOM 642 C CA . GLN A 1 78 ? 52.243 24.506 16.624 1.00 36.60 203 GLN A CA 1
ATOM 643 C C . GLN A 1 78 ? 51.454 23.716 17.666 1.00 35.81 203 GLN A C 1
ATOM 644 O O . GLN A 1 78 ? 51.627 22.509 17.775 1.00 36.38 203 GLN A O 1
ATOM 650 N N . LEU A 1 79 ? 50.596 24.392 18.423 1.00 34.26 204 LEU A N 1
ATOM 651 C CA . LEU A 1 79 ? 49.719 23.741 19.396 1.00 33.51 204 LEU A CA 1
ATOM 652 C C . LEU A 1 79 ? 48.758 22.739 18.749 1.00 33.35 204 LEU A C 1
ATOM 653 O O . LEU A 1 79 ? 48.486 21.673 19.302 1.00 33.93 204 LEU A O 1
ATOM 658 N N . LEU A 1 80 ? 48.240 23.046 17.577 1.00 33.50 205 LEU A N 1
ATOM 659 C CA . LEU A 1 80 ? 47.342 22.074 16.945 1.00 34.21 205 LEU A CA 1
ATOM 660 C C . LEU A 1 80 ? 48.102 20.862 16.380 1.00 35.40 205 LEU A C 1
ATOM 661 O O . LEU A 1 80 ? 47.727 19.728 16.654 1.00 35.42 205 LEU A O 1
ATOM 666 N N . ARG A 1 81 ? 49.182 21.098 15.631 1.00 36.19 206 ARG A N 1
ATOM 667 C CA . ARG A 1 81 ? 49.941 20.013 14.993 1.00 37.42 206 ARG A CA 1
ATOM 668 C C . ARG A 1 81 ? 50.708 19.155 16.009 1.00 36.81 206 ARG A C 1
ATOM 669 O O . ARG A 1 81 ? 51.033 18.003 15.718 1.00 36.41 206 ARG A O 1
ATOM 677 N N . SER A 1 82 ? 51.022 19.730 17.174 1.00 35.81 207 SER A N 1
ATOM 678 C CA . SER A 1 82 ? 51.623 18.956 18.251 1.00 35.98 207 SER A CA 1
ATOM 679 C C . SER A 1 82 ? 50.611 18.098 19.003 1.00 35.91 207 SER A C 1
ATOM 680 O O . SER A 1 82 ? 51.004 17.216 19.738 1.00 36.43 207 SER A O 1
ATOM 683 N N . GLY A 1 83 ? 49.318 18.401 18.893 1.00 35.66 208 GLY A N 1
ATOM 684 C CA . GLY A 1 83 ? 48.326 17.680 19.656 1.00 35.21 208 GLY A CA 1
ATOM 685 C C . GLY A 1 83 ? 48.148 18.238 21.059 1.00 35.64 208 GLY A C 1
ATOM 686 O O . GLY A 1 83 ? 47.331 17.727 21.817 1.00 36.19 208 GLY A O 1
ATOM 687 N N . SER A 1 84 ? 48.871 19.292 21.424 1.00 34.64 209 SER A N 1
ATOM 688 C CA . SER A 1 84 ? 48.620 19.916 22.740 1.00 35.46 209 SER A CA 1
ATOM 689 C C . SER A 1 84 ? 47.189 20.396 22.854 1.00 34.83 209 SER A C 1
ATOM 690 O O . SER A 1 84 ? 46.556 20.218 23.878 1.00 35.93 209 SER A O 1
ATOM 693 N N . ILE A 1 85 ? 46.717 21.067 21.814 1.00 34.23 210 ILE A N 1
ATOM 694 C CA . ILE A 1 85 ? 45.308 21.452 21.709 1.00 33.65 210 ILE A CA 1
ATOM 695 C C . ILE A 1 85 ? 44.707 20.521 20.645 1.00 34.05 210 ILE A C 1
ATOM 696 O O . ILE A 1 85 ? 45.299 20.380 19.589 1.00 33.42 210 ILE A O 1
ATOM 701 N N . THR A 1 86 ? 43.586 19.848 20.948 1.00 35.28 211 THR A N 1
ATOM 702 C CA . THR A 1 86 ? 43.061 18.821 20.046 1.00 37.43 211 THR A CA 1
ATOM 703 C C . THR A 1 86 ? 41.977 19.369 19.140 1.00 39.22 211 THR A C 1
ATOM 704 O O . THR A 1 86 ? 41.130 20.192 19.551 1.00 38.72 211 THR A O 1
ATOM 708 N N . LEU A 1 87 ? 42.029 18.913 17.894 1.00 42.00 212 LEU A N 1
ATOM 709 C CA . LEU A 1 87 ? 41.093 19.343 16.857 1.00 45.14 212 LEU A CA 1
ATOM 710 C C . LEU A 1 87 ? 40.918 18.209 15.850 1.00 48.21 212 LEU A C 1
ATOM 711 O O . LEU A 1 87 ? 41.908 17.580 15.472 1.00 48.21 212 LEU A O 1
ATOM 716 N N . THR A 1 88 ? 39.675 17.948 15.436 1.00 51.77 213 THR A N 1
ATOM 717 C CA . THR A 1 88 ? 39.381 16.868 14.481 1.00 56.02 213 THR A CA 1
ATOM 718 C C . THR A 1 88 ? 39.937 17.144 13.097 1.00 58.55 213 THR A C 1
ATOM 719 O O . THR A 1 88 ? 39.595 18.160 12.483 1.00 59.44 213 THR A O 1
ATOM 723 N N . GLY A 1 89 ? 40.752 16.215 12.601 1.00 60.80 214 GLY A N 1
ATOM 724 C CA . GLY A 1 89 ? 41.336 16.323 11.266 1.00 63.65 214 GLY A CA 1
ATOM 725 C C . GLY A 1 89 ? 41.935 17.703 11.011 1.00 64.56 214 GLY A C 1
ATOM 726 O O . GLY A 1 89 ? 41.380 18.488 10.241 1.00 65.55 214 GLY A O 1
ATOM 727 N N . VAL A 1 90 ? 43.049 18.012 11.674 1.00 64.64 215 VAL A N 1
ATOM 728 C CA . VAL A 1 90 ? 43.811 19.210 11.349 1.00 64.59 215 VAL A CA 1
ATOM 729 C C . VAL A 1 90 ? 44.559 19.007 10.020 1.00 66.09 215 VAL A C 1
ATOM 730 O O . VAL A 1 90 ? 45.197 17.962 9.805 1.00 67.01 215 VAL A O 1
ATOM 734 N N . ASP A 1 91 ? 44.428 19.973 9.112 1.00 66.46 216 ASP A N 1
ATOM 735 C CA . ASP A 1 91 ? 45.307 20.091 7.936 1.00 67.18 216 ASP A CA 1
ATOM 736 C C . ASP A 1 91 ? 45.325 21.572 7.603 1.00 66.88 216 ASP A C 1
ATOM 737 O O . ASP A 1 91 ? 44.715 22.358 8.344 1.00 66.40 216 ASP A O 1
ATOM 742 N N . GLU A 1 92 ? 46.012 21.961 6.526 1.00 66.95 217 GLU A N 1
ATOM 743 C CA . GLU A 1 92 ? 46.228 23.389 6.217 1.00 66.44 217 GLU A CA 1
ATOM 744 C C . GLU A 1 92 ? 44.932 24.190 6.262 1.00 65.91 217 GLU A C 1
ATOM 745 O O . GLU A 1 92 ? 44.856 25.252 6.914 1.00 65.42 217 GLU A O 1
ATOM 747 N N . ASP A 1 93 ? 43.898 23.663 5.618 1.00 65.34 218 ASP A N 1
ATOM 748 C CA . ASP A 1 93 ? 42.663 24.424 5.511 1.00 64.86 218 ASP A CA 1
ATOM 749 C C . ASP A 1 93 ? 41.743 24.308 6.733 1.00 62.42 218 ASP A C 1
ATOM 750 O O . ASP A 1 93 ? 41.001 25.241 6.988 1.00 62.53 218 ASP A O 1
ATOM 755 N N . ALA A 1 94 ? 41.801 23.197 7.481 1.00 59.78 219 ALA A N 1
ATOM 756 C CA . ALA A 1 94 ? 41.138 23.109 8.799 1.00 56.94 219 ALA A CA 1
ATOM 757 C C . ALA A 1 94 ? 41.779 24.078 9.791 1.00 54.80 219 ALA A C 1
ATOM 758 O O . ALA A 1 94 ? 41.086 24.708 10.591 1.00 54.00 219 ALA A O 1
ATOM 760 N N . VAL A 1 95 ? 43.104 24.193 9.723 1.00 52.96 220 VAL A N 1
ATOM 761 C CA . VAL A 1 95 ? 43.831 25.122 10.568 1.00 50.96 220 VAL A CA 1
ATOM 762 C C . VAL A 1 95 ? 43.460 26.548 10.170 1.00 50.71 220 VAL A C 1
ATOM 763 O O . VAL A 1 95 ? 43.164 27.376 11.022 1.00 49.75 220 VAL A O 1
ATOM 767 N N . GLU A 1 96 ? 43.459 26.818 8.874 1.00 51.71 221 GLU A N 1
ATOM 768 C CA . GLU A 1 96 ? 43.112 28.139 8.365 1.00 52.86 221 GLU A CA 1
ATOM 769 C C . GLU A 1 96 ? 41.673 28.544 8.718 1.00 51.72 221 GLU A C 1
ATOM 770 O O . GLU A 1 96 ? 41.431 29.691 9.108 1.00 51.90 221 GLU A O 1
ATOM 776 N N . ALA A 1 97 ? 40.728 27.615 8.578 1.00 50.57 222 ALA A N 1
ATOM 777 C CA . ALA A 1 97 ? 39.346 27.885 8.986 1.00 49.48 222 ALA A CA 1
ATOM 778 C C . ALA A 1 97 ? 39.295 28.202 10.483 1.00 47.60 222 ALA A C 1
ATOM 779 O O . ALA A 1 97 ? 38.577 29.125 10.911 1.00 47.48 222 ALA A O 1
ATOM 781 N N . TYR A 1 98 ? 40.063 27.442 11.276 1.00 45.19 223 TYR A N 1
ATOM 782 C CA . TYR A 1 98 ? 40.057 27.612 12.728 1.00 42.51 223 TYR A CA 1
ATOM 783 C C . TYR A 1 98 ? 40.604 28.980 13.110 1.00 41.99 223 TYR A C 1
ATOM 784 O O . TYR A 1 98 ? 40.068 29.642 13.982 1.00 40.67 223 TYR A O 1
ATOM 793 N N . LEU A 1 99 ? 41.660 29.397 12.417 1.00 42.53 224 LEU A N 1
ATOM 794 C CA . LEU A 1 99 ? 42.263 30.715 12.613 1.00 42.96 224 LEU A CA 1
ATOM 795 C C . LEU A 1 99 ? 41.292 31.850 12.282 1.00 43.38 224 LEU A C 1
ATOM 796 O O . LEU A 1 99 ? 41.287 32.865 12.981 1.00 43.16 224 LEU A O 1
ATOM 801 N N . LEU A 1 100 ? 40.501 31.679 11.218 1.00 43.97 225 LEU A N 1
ATOM 802 C CA . LEU A 1 100 ? 39.471 32.656 10.843 1.00 44.90 225 LEU A CA 1
ATOM 803 C C . LEU A 1 100 ? 38.381 32.666 11.894 1.00 43.89 225 LEU A C 1
ATOM 804 O O . LEU A 1 100 ? 37.895 33.731 12.283 1.00 44.31 225 LEU A O 1
ATOM 809 N N . ARG A 1 101 ? 38.030 31.478 12.381 1.00 42.20 226 ARG A N 1
ATOM 810 C CA . ARG A 1 101 ? 37.035 31.343 13.438 1.00 40.87 226 ARG A CA 1
ATOM 811 C C . ARG A 1 101 ? 37.465 32.121 14.703 1.00 39.16 226 ARG A C 1
ATOM 812 O O . ARG A 1 101 ? 36.641 32.707 15.400 1.00 39.11 226 ARG A O 1
ATOM 820 N N . LEU A 1 102 ? 38.766 32.147 14.963 1.00 37.70 227 LEU A N 1
ATOM 821 C CA . LEU A 1 102 ? 39.334 32.932 16.047 1.00 37.15 227 LEU A CA 1
ATOM 822 C C . LEU A 1 102 ? 39.113 34.437 15.824 1.00 37.96 227 LEU A C 1
ATOM 823 O O . LEU A 1 102 ? 38.555 35.128 16.687 1.00 38.73 227 LEU A O 1
ATOM 828 N N . LYS A 1 103 ? 39.499 34.928 14.656 1.00 38.96 228 LYS A N 1
ATOM 829 C CA . LYS A 1 103 ? 39.326 36.348 14.342 1.00 40.96 228 LYS A CA 1
ATOM 830 C C . LYS A 1 103 ? 37.854 36.752 14.402 1.00 40.94 228 LYS A C 1
ATOM 831 O O . LYS A 1 103 ? 37.532 37.826 14.906 1.00 41.60 228 LYS A O 1
ATOM 837 N N . GLU A 1 104 ? 36.966 35.891 13.907 1.00 40.70 229 GLU A N 1
ATOM 838 C CA . GLU A 1 104 ? 35.536 36.196 13.939 1.00 41.13 229 GLU A CA 1
ATOM 839 C C . GLU A 1 104 ? 35.015 36.330 15.364 1.00 40.10 229 GLU A C 1
ATOM 840 O O . GLU A 1 104 ? 34.124 37.130 15.638 1.00 40.69 229 GLU A O 1
ATOM 846 N N . SER A 1 105 ? 35.596 35.571 16.279 1.00 39.03 230 SER A N 1
ATOM 847 C CA . SER A 1 105 ? 35.135 35.620 17.644 1.00 38.73 230 SER A CA 1
ATOM 848 C C . SER A 1 105 ? 35.527 36.947 18.292 1.00 38.72 230 SER A C 1
ATOM 849 O O . SER A 1 105 ? 34.760 37.516 19.053 1.00 38.63 230 SER A O 1
ATOM 860 N N A GLU A 1 107 ? 35.902 39.819 16.691 0.50 41.32 232 GLU A N 1
ATOM 861 N N B GLU A 1 107 ? 35.929 39.795 16.682 0.50 40.81 232 GLU A N 1
ATOM 862 C CA A GLU A 1 107 ? 35.023 40.830 16.121 0.50 41.98 232 GLU A CA 1
ATOM 863 C CA B GLU A 1 107 ? 35.015 40.724 16.042 0.50 40.93 232 GLU A CA 1
ATOM 864 C C A GLU A 1 107 ? 33.567 40.672 16.594 0.50 41.34 232 GLU A C 1
ATOM 865 C C B GLU A 1 107 ? 33.636 40.659 16.688 0.50 40.67 232 GLU A C 1
ATOM 866 O O A GLU A 1 107 ? 32.854 41.666 16.718 0.50 41.31 232 GLU A O 1
ATOM 867 O O B GLU A 1 107 ? 33.053 41.691 17.019 0.50 40.50 232 GLU A O 1
ATOM 878 N N . ARG A 1 108 ? 33.129 39.443 16.878 1.00 40.23 233 ARG A N 1
ATOM 879 C CA . ARG A 1 108 ? 31.770 39.247 17.461 1.00 39.51 233 ARG A CA 1
ATOM 880 C C . ARG A 1 108 ? 31.733 39.651 18.951 1.00 37.80 233 ARG A C 1
ATOM 881 O O . ARG A 1 108 ? 30.741 40.199 19.422 1.00 37.34 233 ARG A O 1
ATOM 889 N N . GLY A 1 109 ? 32.824 39.373 19.672 1.00 35.33 234 GLY A N 1
ATOM 890 C CA . GLY A 1 109 ? 32.925 39.679 21.090 1.00 32.75 234 GLY A CA 1
ATOM 891 C C . GLY A 1 109 ? 32.788 38.442 21.961 1.00 31.22 234 GLY A C 1
ATOM 892 O O . GLY A 1 109 ? 32.955 38.521 23.190 1.00 30.89 234 GLY A O 1
ATOM 893 N N . TRP A 1 110 ? 32.478 37.306 21.336 1.00 29.63 235 TRP A N 1
ATOM 894 C CA . TRP A 1 110 ? 32.446 36.025 22.035 1.00 29.46 235 TRP A CA 1
ATOM 895 C C . TRP A 1 110 ? 32.691 34.850 21.077 1.00 29.16 235 TRP A C 1
ATOM 896 O O . TRP A 1 110 ? 32.359 34.929 19.916 1.00 29.10 235 TRP A O 1
ATOM 907 N N . ALA A 1 111 ? 33.316 33.785 21.573 1.00 29.02 236 ALA A N 1
ATOM 908 C CA . ALA A 1 111 ? 33.447 32.539 20.834 1.00 28.95 236 ALA A CA 1
ATOM 909 C C . ALA A 1 111 ? 32.308 31.624 21.215 1.00 30.08 236 ALA A C 1
ATOM 910 O O . ALA A 1 111 ? 31.684 31.768 22.293 1.00 30.71 236 ALA A O 1
ATOM 912 N N . VAL A 1 112 ? 32.040 30.690 20.316 1.00 30.96 237 VAL A N 1
ATOM 913 C CA . VAL A 1 112 ? 30.914 29.807 20.386 1.00 32.11 237 VAL A CA 1
ATOM 914 C C . VAL A 1 112 ? 31.358 28.339 20.250 1.00 32.21 237 VAL A C 1
ATOM 915 O O . VAL A 1 112 ? 32.175 28.004 19.400 1.00 31.35 237 VAL A O 1
ATOM 919 N N . ASN A 1 113 ? 30.842 27.490 21.126 1.00 32.82 238 ASN A N 1
ATOM 920 C CA . ASN A 1 113 ? 30.956 26.045 20.985 1.00 34.22 238 ASN A CA 1
ATOM 921 C C . ASN A 1 113 ? 29.541 25.489 21.024 1.00 35.36 238 ASN A C 1
ATOM 922 O O . ASN A 1 113 ? 28.905 25.467 22.060 1.00 34.68 238 ASN A O 1
ATOM 927 N N . PHE A 1 114 ? 29.020 25.079 19.885 1.00 37.86 239 PHE A N 1
ATOM 928 C CA . PHE A 1 114 ? 27.613 24.688 19.820 1.00 40.25 239 PHE A CA 1
ATOM 929 C C . PHE A 1 114 ? 27.523 23.166 19.710 1.00 41.27 239 PHE A C 1
ATOM 930 O O . PHE A 1 114 ? 27.330 22.678 18.638 1.00 42.18 239 PHE A O 1
ATOM 938 N N . GLY A 1 115 ? 27.713 22.435 20.805 1.00 42.27 240 GLY A N 1
ATOM 939 C CA . GLY A 1 115 ? 27.767 20.958 20.776 1.00 43.64 240 GLY A CA 1
ATOM 940 C C . GLY A 1 115 ? 28.923 20.388 19.971 1.00 45.16 240 GLY A C 1
ATOM 941 O O . GLY A 1 115 ? 28.846 19.257 19.451 1.00 45.48 240 GLY A O 1
ATOM 942 N N . GLU A 1 116 ? 30.001 21.165 19.871 1.00 45.35 241 GLU A N 1
ATOM 943 C CA . GLU A 1 116 ? 31.102 20.838 18.983 1.00 46.68 241 GLU A CA 1
ATOM 944 C C . GLU A 1 116 ? 32.297 20.102 19.634 1.00 47.46 241 GLU A C 1
ATOM 945 O O . GLU A 1 116 ? 33.169 19.607 18.924 1.00 46.93 241 GLU A O 1
ATOM 951 N N . THR A 1 117 ? 32.342 20.046 20.966 1.00 48.09 242 THR A N 1
ATOM 952 C CA . THR A 1 117 ? 33.311 19.194 21.664 1.00 49.15 242 THR A CA 1
ATOM 953 C C . THR A 1 117 ? 32.596 18.014 22.319 1.00 50.94 242 THR A C 1
ATOM 954 O O . THR A 1 117 ? 33.188 16.972 22.583 1.00 51.20 242 THR A O 1
ATOM 958 N N . SER A 1 118 ? 31.313 18.216 22.583 1.00 52.71 243 SER A N 1
ATOM 959 C CA . SER A 1 118 ? 30.446 17.241 23.222 1.00 55.13 243 SER A CA 1
ATOM 960 C C . SER A 1 118 ? 29.014 17.562 22.757 1.00 55.80 243 SER A C 1
ATOM 961 O O . SER A 1 118 ? 28.559 18.712 22.899 1.00 55.48 243 SER A O 1
ATOM 964 N N . ILE A 1 119 ? 28.319 16.568 22.182 1.00 57.55 244 ILE A N 1
ATOM 965 C CA . ILE A 1 119 ? 26.968 16.772 21.597 1.00 58.46 244 ILE A CA 1
ATOM 966 C C . ILE A 1 119 ? 25.908 17.314 22.579 1.00 58.25 244 ILE A C 1
ATOM 967 O O . ILE A 1 119 ? 24.870 17.836 22.154 1.00 58.59 244 ILE A O 1
ATOM 972 N N . GLU A 1 120 ? 26.165 17.178 23.881 1.00 57.74 245 GLU A N 1
ATOM 973 C CA . GLU A 1 120 ? 25.210 17.595 24.917 1.00 57.02 245 GLU A CA 1
ATOM 974 C C . GLU A 1 120 ? 25.664 18.853 25.705 1.00 54.70 245 GLU A C 1
ATOM 975 O O . GLU A 1 120 ? 25.103 19.181 26.758 1.00 54.38 245 GLU A O 1
ATOM 981 N N . GLU A 1 121 ? 26.689 19.547 25.211 1.00 52.08 246 GLU A N 1
ATOM 982 C CA . GLU A 1 121 ? 27.114 20.782 25.874 1.00 49.17 246 GLU A CA 1
ATOM 983 C C . GLU A 1 121 ? 27.340 21.904 24.885 1.00 45.92 246 GLU A C 1
ATOM 984 O O . GLU A 1 121 ? 27.807 21.697 23.774 1.00 45.74 246 GLU A O 1
ATOM 990 N N . VAL A 1 122 ? 27.049 23.105 25.339 1.00 42.21 247 VAL A N 1
ATOM 991 C CA . VAL A 1 122 ? 27.202 24.315 24.560 1.00 38.66 247 VAL A CA 1
ATOM 992 C C . VAL A 1 122 ? 28.094 25.264 25.384 1.00 36.12 247 VAL A C 1
ATOM 993 O O . VAL A 1 122 ? 28.235 25.070 26.587 1.00 35.27 247 VAL A O 1
ATOM 997 N N . GLY A 1 123 ? 28.697 26.270 24.748 1.00 33.63 248 GLY A N 1
ATOM 998 C CA . GLY A 1 123 ? 29.454 27.280 25.461 1.00 30.48 248 GLY A CA 1
ATOM 999 C C . GLY A 1 123 ? 29.682 28.561 24.692 1.00 29.26 248 GLY A C 1
ATOM 1000 O O . GLY A 1 123 ? 29.834 28.556 23.458 1.00 29.79 248 GLY A O 1
ATOM 1001 N N . VAL A 1 124 ? 29.694 29.671 25.413 1.00 26.62 249 VAL A N 1
ATOM 1002 C CA . VAL A 1 124 ? 30.210 30.905 24.868 1.00 26.19 249 VAL A CA 1
ATOM 1003 C C . VAL A 1 124 ? 31.245 31.461 25.840 1.00 25.30 249 VAL A C 1
ATOM 1004 O O . VAL A 1 124 ? 31.112 31.286 27.032 1.00 26.01 249 VAL A O 1
ATOM 1008 N N . ALA A 1 125 ? 32.259 32.147 25.331 1.00 24.73 250 ALA A N 1
ATOM 1009 C CA . ALA A 1 125 ? 33.292 32.739 26.174 1.00 23.71 250 ALA A CA 1
ATOM 1010 C C . ALA A 1 125 ? 33.774 34.076 25.580 1.00 23.25 250 ALA A C 1
ATOM 1011 O O . ALA A 1 125 ? 33.795 34.239 24.349 1.00 24.16 250 ALA A O 1
ATOM 1013 N N . SER A 1 126 ? 34.222 34.963 26.447 1.00 21.74 251 SER A N 1
ATOM 1014 C CA . SER A 1 126 ? 34.680 36.310 26.068 1.00 23.21 251 SER A CA 1
ATOM 1015 C C . SER A 1 126 ? 35.967 36.696 26.807 1.00 22.32 251 SER A C 1
ATOM 1016 O O . SER A 1 126 ? 36.176 36.249 27.924 1.00 23.00 251 SER A O 1
ATOM 1019 N N . PRO A 1 127 ? 36.831 37.526 26.182 1.00 21.89 252 PRO A N 1
ATOM 1020 C CA . PRO A 1 127 ? 38.135 37.825 26.786 1.00 22.13 252 PRO A CA 1
ATOM 1021 C C . PRO A 1 127 ? 38.048 38.963 27.811 1.00 22.90 252 PRO A C 1
ATOM 1022 O O . PRO A 1 127 ? 37.177 39.811 27.712 1.00 22.99 252 PRO A O 1
ATOM 1026 N N . VAL A 1 128 ? 38.938 38.937 28.803 1.00 23.52 253 VAL A N 1
ATOM 1027 C CA . VAL A 1 128 ? 39.046 39.966 29.815 1.00 24.38 253 VAL A CA 1
ATOM 1028 C C . VAL A 1 128 ? 40.428 40.523 29.608 1.00 25.93 253 VAL A C 1
ATOM 1029 O O . VAL A 1 128 ? 41.361 39.749 29.403 1.00 26.14 253 VAL A O 1
ATOM 1033 N N . TYR A 1 129 ? 40.561 41.848 29.619 1.00 27.62 254 TYR A N 1
ATOM 1034 C CA . TYR A 1 129 ? 41.866 42.507 29.438 1.00 28.58 254 TYR A CA 1
ATOM 1035 C C . TYR A 1 129 ? 42.299 43.321 30.653 1.00 29.33 254 TYR A C 1
ATOM 1036 O O . TYR A 1 129 ? 41.453 43.851 31.376 1.00 28.15 254 TYR A O 1
ATOM 1045 N N . ASP A 1 130 ? 43.615 43.430 30.848 1.00 31.00 255 ASP A N 1
ATOM 1046 C CA . ASP A 1 130 ? 44.173 44.290 31.897 1.00 33.36 255 ASP A CA 1
ATOM 1047 C C . ASP A 1 130 ? 44.487 45.672 31.320 1.00 35.01 255 ASP A C 1
ATOM 1048 O O . ASP A 1 130 ? 44.204 45.938 30.137 1.00 34.45 255 ASP A O 1
ATOM 1053 N N . HIS A 1 131 ? 45.049 46.546 32.157 1.00 37.05 256 HIS A N 1
ATOM 1054 C CA . HIS A 1 131 ? 45.283 47.941 31.790 1.00 39.66 256 HIS A CA 1
ATOM 1055 C C . HIS A 1 131 ? 46.358 48.095 30.690 1.00 40.01 256 HIS A C 1
ATOM 1056 O O . HIS A 1 131 ? 46.466 49.126 30.055 1.00 41.43 256 HIS A O 1
ATOM 1063 N N . ARG A 1 132 ? 47.133 47.057 30.436 1.00 39.70 257 ARG A N 1
ATOM 1064 C CA . ARG A 1 132 ? 48.083 47.115 29.348 1.00 39.87 257 ARG A CA 1
ATOM 1065 C C . ARG A 1 132 ? 47.509 46.521 28.053 1.00 38.80 257 ARG A C 1
ATOM 1066 O O . ARG A 1 132 ? 48.157 46.561 27.023 1.00 39.38 257 ARG A O 1
ATOM 1074 N N . GLY A 1 133 ? 46.291 45.989 28.102 1.00 36.72 258 GLY A N 1
ATOM 1075 C CA . GLY A 1 133 ? 45.686 45.393 26.924 1.00 34.94 258 GLY A CA 1
ATOM 1076 C C . GLY A 1 133 ? 46.048 43.926 26.756 1.00 33.28 258 GLY A C 1
ATOM 1077 O O . GLY A 1 133 ? 45.744 43.333 25.728 1.00 31.75 258 GLY A O 1
ATOM 1078 N N . ASN A 1 134 ? 46.703 43.349 27.769 1.00 32.24 259 ASN A N 1
ATOM 1079 C CA . ASN A 1 134 ? 46.965 41.922 27.779 1.00 31.35 259 ASN A CA 1
ATOM 1080 C C . ASN A 1 134 ? 45.667 41.223 28.060 1.00 30.35 259 ASN A C 1
ATOM 1081 O O . ASN A 1 134 ? 44.895 41.630 28.955 1.00 29.84 259 ASN A O 1
ATOM 1094 N N . VAL A 1 136 ? 43.909 38.587 29.949 1.00 28.61 261 VAL A N 1
ATOM 1095 C CA . VAL A 1 136 ? 44.314 37.968 31.221 1.00 28.38 261 VAL A CA 1
ATOM 1096 C C . VAL A 1 136 ? 43.408 36.859 31.706 1.00 27.69 261 VAL A C 1
ATOM 1097 O O . VAL A 1 136 ? 43.777 36.093 32.581 1.00 27.70 261 VAL A O 1
ATOM 1101 N N . ALA A 1 137 ? 42.225 36.750 31.112 1.00 26.72 262 ALA A N 1
ATOM 1102 C CA . ALA A 1 137 ? 41.270 35.764 31.554 1.00 25.44 262 ALA A CA 1
ATOM 1103 C C . ALA A 1 137 ? 40.174 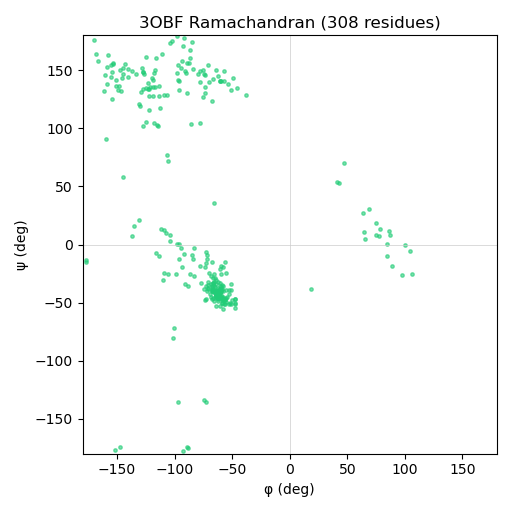35.734 30.528 1.00 25.05 262 ALA A C 1
ATOM 1104 O O . ALA A 1 137 ? 40.171 36.526 29.589 1.00 25.63 262 ALA A O 1
ATOM 1106 N N . SER A 1 138 ? 39.230 34.831 30.704 1.00 24.56 263 SER A N 1
ATOM 1107 C CA . SER A 1 138 ? 38.004 34.940 29.977 1.00 24.66 263 SER A CA 1
ATOM 1108 C C . SER A 1 138 ? 36.816 34.521 30.807 1.00 24.25 263 SER A C 1
ATOM 1109 O O . SER A 1 138 ? 36.949 33.769 31.761 1.00 25.31 263 SER A O 1
ATOM 1112 N N . VAL A 1 139 ? 35.647 35.039 30.455 1.00 24.15 264 VAL A N 1
ATOM 1113 C CA . VAL A 1 139 ? 34.411 34.595 31.094 1.00 23.94 264 VAL A CA 1
ATOM 1114 C C . VAL A 1 139 ? 33.748 33.520 30.220 1.00 23.90 264 VAL A C 1
ATOM 1115 O O . VAL A 1 139 ? 33.653 33.694 28.998 1.00 23.52 264 VAL A O 1
ATOM 1119 N N . LEU A 1 140 ? 33.329 32.417 30.845 1.00 23.48 265 LEU A N 1
ATOM 1120 C CA . LEU A 1 140 ? 32.694 31.303 30.160 1.00 23.74 265 LEU A CA 1
ATOM 1121 C C . LEU A 1 140 ? 31.265 31.089 30.696 1.00 23.98 265 LEU A C 1
ATOM 1122 O O . LEU A 1 140 ? 31.041 31.132 31.910 1.00 22.76 265 LEU A O 1
ATOM 1127 N N . ILE A 1 141 ? 30.314 30.877 29.778 1.00 24.35 266 ILE A N 1
ATOM 1128 C CA . ILE A 1 141 ? 29.004 30.382 30.128 1.00 24.58 266 ILE A CA 1
ATOM 1129 C C . ILE A 1 141 ? 28.872 29.014 29.468 1.00 26.11 266 ILE A C 1
ATOM 1130 O O . ILE A 1 141 ? 28.676 28.923 28.246 1.00 26.55 266 ILE A O 1
ATOM 1135 N N . PRO A 1 142 ? 29.023 27.936 30.254 1.00 26.95 267 PRO A N 1
ATOM 1136 C CA . PRO A 1 142 ? 28.674 26.613 29.711 1.00 28.19 267 PRO A CA 1
ATOM 1137 C C . PRO A 1 142 ? 27.212 26.267 30.009 1.00 29.76 267 PRO A C 1
ATOM 1138 O O . PRO A 1 142 ? 26.685 26.713 31.012 1.00 30.91 267 PRO A O 1
ATOM 1142 N N . ALA A 1 143 ? 26.554 25.493 29.155 1.00 32.20 268 ALA A N 1
ATOM 1143 C CA . ALA A 1 143 ? 25.147 25.114 29.370 1.00 34.33 268 ALA A CA 1
ATOM 1144 C C . ALA A 1 143 ? 24.825 23.760 28.681 1.00 36.71 268 ALA A C 1
ATOM 1145 O O . ALA A 1 143 ? 25.529 23.362 27.739 1.00 36.61 268 ALA A O 1
ATOM 1147 N N . PRO A 1 144 ? 23.791 23.037 29.160 1.00 38.91 269 PRO A N 1
ATOM 1148 C CA . PRO A 1 144 ? 23.461 21.792 28.416 1.00 41.16 269 PRO A CA 1
ATOM 1149 C C . PRO A 1 144 ? 22.770 22.095 27.083 1.00 43.26 269 PRO A C 1
ATOM 1150 O O . PRO A 1 144 ? 21.884 22.973 27.030 1.00 42.52 269 PRO A O 1
ATOM 1154 N N . LYS A 1 145 ? 23.202 21.400 26.020 1.00 45.57 270 LYS A N 1
ATOM 1155 C CA . LYS A 1 145 ? 22.665 21.639 24.682 1.00 48.41 270 LYS A CA 1
ATOM 1156 C C . LYS A 1 145 ? 21.146 21.514 24.601 1.00 49.89 270 LYS A C 1
ATOM 1157 O O . LYS A 1 145 ? 20.514 22.324 23.936 1.00 49.42 270 LYS A O 1
ATOM 1163 N N . PHE A 1 146 ? 20.564 20.535 25.300 1.00 51.67 271 PHE A N 1
ATOM 1164 C CA . PHE A 1 146 ? 19.120 20.312 25.18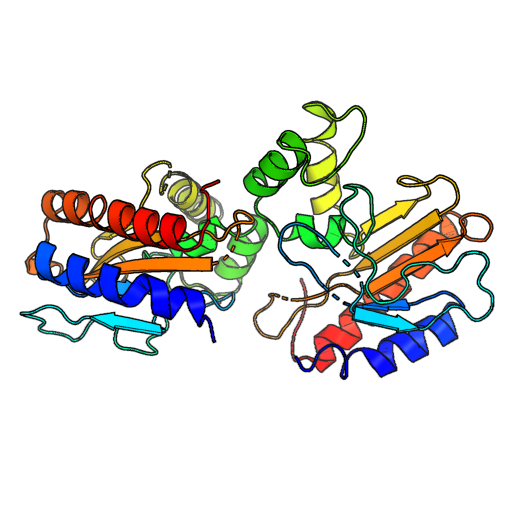7 1.00 53.76 271 PHE A CA 1
ATOM 1165 C C . PHE A 1 146 ? 18.265 21.582 25.398 1.00 53.70 271 PHE A C 1
ATOM 1166 O O . PHE A 1 146 ? 17.231 21.742 24.754 1.00 53.57 271 PHE A O 1
ATOM 1174 N N . ARG A 1 147 ? 18.704 22.497 26.266 1.00 53.12 272 ARG A N 1
ATOM 1175 C CA . ARG A 1 147 ? 17.847 23.635 26.593 1.00 52.59 272 ARG A CA 1
ATOM 1176 C C . ARG A 1 147 ? 18.271 24.919 25.919 1.00 52.00 272 ARG A C 1
ATOM 1177 O O . ARG A 1 147 ? 17.665 25.966 26.127 1.00 52.37 272 ARG A O 1
ATOM 1185 N N . VAL A 1 148 ? 19.301 24.830 25.096 1.00 51.55 273 VAL A N 1
ATOM 1186 C CA . VAL A 1 148 ? 19.871 26.009 24.452 1.00 51.79 273 VAL A CA 1
ATOM 1187 C C . VAL A 1 148 ? 19.821 25.823 22.957 1.00 52.64 273 VAL A C 1
ATOM 1188 O O . VAL A 1 148 ? 20.462 24.929 22.409 1.00 53.16 273 VAL A O 1
ATOM 1192 N N . SER A 1 149 ? 19.041 26.675 22.316 1.00 53.45 274 SER A N 1
ATOM 1193 C CA . SER A 1 149 ? 18.945 26.730 20.883 1.00 54.31 274 SER A CA 1
ATOM 1194 C C . SER A 1 149 ? 19.948 27.771 20.417 1.00 54.67 274 SER A C 1
ATOM 1195 O O . SER A 1 149 ? 20.538 28.510 21.242 1.00 53.99 274 SER A O 1
ATOM 1198 N N . GLN A 1 150 ? 20.138 27.833 19.095 1.00 55.56 275 GLN A N 1
ATOM 1199 C CA . GLN A 1 150 ? 21.038 28.817 18.505 1.00 56.03 275 GLN A CA 1
ATOM 1200 C C . GLN A 1 150 ? 20.703 30.241 18.961 1.00 55.06 275 GLN A C 1
ATOM 1201 O O . GLN A 1 150 ? 21.600 31.037 19.217 1.00 55.67 275 GLN A O 1
ATOM 1207 N N . ASP A 1 151 ? 19.420 30.546 19.072 1.00 53.94 276 ASP A N 1
ATOM 1208 C CA . ASP A 1 151 ? 18.977 31.861 19.513 1.00 52.81 276 ASP A CA 1
ATOM 1209 C C . ASP A 1 151 ? 19.356 32.178 20.965 1.00 50.70 276 ASP A C 1
ATOM 1210 O O . ASP A 1 151 ? 19.830 33.273 21.243 1.00 50.19 276 ASP A O 1
ATOM 1215 N N . THR A 1 152 ? 19.079 31.227 21.872 1.00 48.86 277 THR A N 1
ATOM 1216 C CA . THR A 1 152 ? 19.426 31.304 23.296 1.00 46.32 277 THR A CA 1
ATOM 1217 C C . THR A 1 152 ? 20.947 31.488 23.401 1.00 44.61 277 THR A C 1
ATOM 1218 O O . THR A 1 152 ? 21.427 32.334 24.157 1.00 43.05 277 THR A O 1
ATOM 1222 N N . LEU A 1 153 ? 21.675 30.694 22.610 1.00 43.37 278 LEU A N 1
ATOM 1223 C CA . LEU A 1 153 ? 23.142 30.783 22.486 1.00 42.86 278 LEU A CA 1
ATOM 1224 C C . LEU A 1 153 ? 23.639 32.185 22.148 1.00 42.21 278 LEU A C 1
ATOM 1225 O O . LEU A 1 153 ? 24.527 32.703 22.825 1.00 41.04 278 LEU A O 1
ATOM 1230 N N . ASN A 1 154 ? 23.066 32.793 21.108 1.00 42.06 279 ASN A N 1
ATOM 1231 C CA . ASN A 1 154 ? 23.411 34.176 20.776 1.00 42.45 279 ASN A CA 1
ATOM 1232 C C . ASN A 1 154 ? 23.149 35.154 21.913 1.00 40.82 279 ASN A C 1
ATOM 1233 O O . ASN A 1 154 ? 23.945 36.040 22.172 1.00 40.39 279 ASN A O 1
ATOM 1238 N N . SER A 1 155 ? 22.043 34.964 22.611 1.00 39.78 280 SER A N 1
ATOM 1239 C CA . SER A 1 155 ? 21.756 35.768 23.781 1.00 38.22 280 SER A CA 1
ATOM 1240 C C . SER A 1 155 ? 22.721 35.538 24.960 1.00 36.22 280 SER A C 1
ATOM 1241 O O . SER A 1 155 ? 23.079 36.490 25.648 1.00 36.33 280 SER A O 1
ATOM 1244 N N . LEU A 1 156 ? 23.119 34.288 25.214 1.00 34.07 281 LEU A N 1
ATOM 1245 C CA . LEU A 1 156 ? 24.175 34.005 26.210 1.00 32.33 281 LEU A CA 1
ATOM 1246 C C . LEU A 1 156 ? 25.498 34.699 25.853 1.00 31.12 281 LEU A C 1
ATOM 1247 O O . LEU A 1 156 ? 26.151 35.308 26.708 1.00 29.11 281 LEU A O 1
ATOM 1252 N N . GLY A 1 157 ? 25.863 34.629 24.572 1.00 31.14 282 GLY A N 1
ATOM 1253 C CA . GLY A 1 157 ? 27.091 35.253 24.069 1.00 31.30 282 GLY A CA 1
ATOM 1254 C C . GLY A 1 157 ? 27.154 36.740 24.355 1.00 31.49 282 GLY A C 1
ATOM 1255 O O . GLY A 1 157 ? 28.186 37.262 24.787 1.00 31.58 282 GLY A O 1
ATOM 1256 N N A GLU A 1 158 ? 26.050 37.431 24.102 0.50 31.66 283 GLU A N 1
ATOM 1257 N N B GLU A 1 158 ? 26.037 37.409 24.107 0.50 31.66 283 GLU A N 1
ATOM 1258 C CA A GLU A 1 158 ? 25.967 38.866 24.380 0.50 32.14 283 GLU A CA 1
ATOM 1259 C CA B GLU A 1 158 ? 25.901 38.842 24.348 0.50 32.14 283 GLU A CA 1
ATOM 1260 C C A GLU A 1 158 ? 26.090 39.110 25.876 0.50 31.35 283 GLU A C 1
ATOM 1261 C C B GLU A 1 158 ? 25.997 39.151 25.847 0.50 31.39 283 GLU A C 1
ATOM 1262 O O A GLU A 1 158 ? 26.792 40.026 26.311 0.50 31.38 283 GLU A O 1
ATOM 1263 O O B GLU A 1 158 ? 26.603 40.142 26.253 0.50 31.45 283 GLU A O 1
ATOM 1274 N N . ALA A 1 159 ? 25.405 38.286 26.662 1.00 30.80 284 ALA A N 1
ATOM 1275 C CA . ALA A 1 159 ? 25.489 38.392 28.113 1.00 29.79 284 ALA A CA 1
ATOM 1276 C C . ALA A 1 159 ? 26.939 38.166 28.565 1.00 28.89 284 ALA A C 1
ATOM 1277 O O . ALA A 1 159 ? 27.464 38.898 29.411 1.00 28.04 284 ALA A O 1
ATOM 1279 N N . CYS A 1 160 ? 27.584 37.173 27.954 1.00 28.23 285 CYS A N 1
ATOM 1280 C CA . CYS A 1 160 ? 28.941 36.806 28.314 1.00 27.82 285 CYS A CA 1
ATOM 1281 C C . CYS A 1 160 ? 29.882 37.961 28.007 1.00 27.54 285 CYS A C 1
ATOM 1282 O O . CYS A 1 160 ? 30.733 38.305 28.802 1.00 27.17 285 CYS A O 1
ATOM 1285 N N . ALA A 1 161 ? 29.707 38.557 26.835 1.00 27.60 286 ALA A N 1
ATOM 1286 C CA . ALA A 1 161 ? 30.553 39.632 26.394 1.00 26.98 286 ALA A CA 1
ATOM 1287 C C . ALA A 1 161 ? 30.333 40.855 27.302 1.00 27.22 286 ALA A C 1
ATOM 1288 O O . ALA A 1 161 ? 31.308 41.551 27.653 1.00 27.28 286 ALA A O 1
ATOM 1290 N N . ALA A 1 162 ? 29.078 41.095 27.697 1.00 26.39 287 ALA A N 1
ATOM 1291 C CA . ALA A 1 162 ? 28.789 42.224 28.581 1.00 26.11 287 ALA A CA 1
ATOM 1292 C C . ALA A 1 162 ? 29.453 42.032 29.928 1.00 25.54 287 ALA A C 1
ATOM 1293 O O . ALA A 1 162 ? 30.053 42.960 30.437 1.00 26.22 287 ALA A O 1
ATOM 1295 N N . ALA A 1 163 ? 29.389 40.816 30.483 1.00 25.21 288 ALA A N 1
ATOM 1296 C CA . ALA A 1 163 ? 30.037 40.495 31.753 1.00 24.24 288 ALA A CA 1
ATOM 1297 C C . ALA A 1 163 ? 31.560 40.612 31.658 1.00 24.62 288 ALA A C 1
ATOM 1298 O O . ALA A 1 163 ? 32.196 41.208 32.548 1.00 24.89 288 ALA A O 1
ATOM 1300 N N . ALA A 1 164 ? 32.149 40.081 30.585 1.00 23.95 289 ALA A N 1
ATOM 1301 C CA . ALA A 1 164 ? 33.614 40.230 30.418 1.00 25.03 289 ALA A CA 1
ATOM 1302 C C . ALA A 1 164 ? 34.056 41.701 30.322 1.00 25.14 289 ALA A C 1
ATOM 1303 O O . ALA A 1 164 ? 35.112 42.063 30.849 1.00 25.07 289 ALA A O 1
ATOM 1305 N N . ALA A 1 165 ? 33.232 42.538 29.677 1.00 25.92 290 ALA A N 1
ATOM 1306 C CA . ALA A 1 165 ? 33.523 43.961 29.551 1.00 26.62 290 ALA A CA 1
ATOM 1307 C C . ALA A 1 165 ? 33.462 44.628 30.924 1.00 27.30 290 ALA A C 1
ATOM 1308 O O . ALA A 1 165 ? 34.173 45.593 31.176 1.00 27.00 290 ALA A O 1
ATOM 1310 N N . LYS A 1 166 ? 32.579 44.135 31.793 1.00 28.28 291 LYS A N 1
ATOM 1311 C CA . LYS A 1 166 ? 32.472 44.687 33.150 1.00 29.67 291 LYS A CA 1
ATOM 1312 C C . LYS A 1 166 ? 33.729 44.338 33.977 1.00 28.71 291 LYS A C 1
ATOM 1313 O O . LYS A 1 166 ? 34.217 45.147 34.746 1.00 27.94 291 LYS A O 1
ATOM 1319 N N . VAL A 1 167 ? 34.198 43.102 33.870 1.00 27.78 292 VAL A N 1
ATOM 1320 C CA . VAL A 1 167 ? 35.422 42.722 34.558 1.00 28.06 292 VAL A CA 1
ATOM 1321 C C . VAL A 1 167 ? 36.630 43.544 34.052 1.00 28.36 292 VAL A C 1
ATOM 1322 O O . VAL A 1 167 ? 37.407 44.072 34.847 1.00 28.16 292 VAL A O 1
ATOM 1326 N N . THR A 1 168 ? 36.755 43.678 32.734 1.00 28.87 293 THR A N 1
ATOM 1327 C CA . THR A 1 168 ? 37.825 44.468 32.129 1.00 28.95 293 THR A CA 1
ATOM 1328 C C . THR A 1 168 ? 37.789 45.899 32.658 1.00 31.29 293 THR A C 1
ATOM 1329 O O . THR A 1 168 ? 38.813 46.428 33.102 1.00 30.86 293 THR A O 1
ATOM 1333 N N . THR A 1 169 ? 36.610 46.521 32.595 1.00 32.69 294 THR A N 1
ATOM 1334 C CA . THR A 1 169 ? 36.417 47.868 33.090 1.00 35.35 294 THR A CA 1
ATOM 1335 C C . THR A 1 169 ? 36.870 47.961 34.536 1.00 37.02 294 THR A C 1
ATOM 1336 O O . THR A 1 169 ? 37.567 48.896 34.919 1.00 37.62 294 THR A O 1
ATOM 1340 N N . ARG A 1 170 ? 36.485 46.982 35.350 1.00 35.39 295 ARG A N 1
ATOM 1341 C CA . ARG A 1 170 ? 36.786 47.070 36.760 1.00 36.59 295 ARG A CA 1
ATOM 1342 C C . ARG A 1 170 ? 38.252 46.831 37.073 1.00 36.96 295 ARG A C 1
ATOM 1343 O O . ARG A 1 170 ? 38.713 47.225 38.133 1.00 36.73 295 ARG A O 1
ATOM 1351 N N . LEU A 1 171 ? 38.979 46.199 36.148 1.00 37.32 296 LEU A N 1
ATOM 1352 C CA . LEU A 1 171 ? 40.429 46.030 36.256 1.00 37.99 296 LEU A CA 1
ATOM 1353 C C . LEU A 1 171 ? 41.215 47.253 35.781 1.00 39.13 296 LEU A C 1
ATOM 1354 O O . LEU A 1 171 ? 42.428 47.262 35.848 1.00 39.27 296 LEU A O 1
ATOM 1359 N N . GLY A 1 172 ? 40.535 48.280 35.278 1.00 40.42 297 GLY A N 1
ATOM 1360 C CA . GLY A 1 172 ? 41.230 49.383 34.606 1.00 41.78 297 GLY A CA 1
ATOM 1361 C C . GLY A 1 172 ? 41.729 49.020 33.221 1.00 42.69 297 GLY A C 1
ATOM 1362 O O . GLY A 1 172 ? 42.590 49.705 32.670 1.00 42.38 297 GLY A O 1
ATOM 1363 N N . GLY A 1 173 ? 41.167 47.950 32.656 1.00 43.73 298 GLY A N 1
ATOM 1364 C CA . GLY A 1 173 ? 41.608 47.400 31.389 1.00 44.94 298 GLY A CA 1
ATOM 1365 C C . GLY A 1 173 ? 40.946 48.070 30.214 1.00 46.63 298 GLY A C 1
ATOM 1366 O O . GLY A 1 173 ? 39.973 48.795 30.377 1.00 46.26 298 GLY A O 1
ATOM 1367 N N . ARG A 1 174 ? 41.474 47.826 29.020 1.00 48.65 299 ARG A N 1
ATOM 1368 C CA . ARG A 1 174 ? 40.829 48.273 27.793 1.00 51.22 299 ARG A CA 1
ATOM 1369 C C . ARG A 1 174 ? 41.081 47.278 26.654 1.00 52.49 299 ARG A C 1
ATOM 1370 O O . ARG A 1 174 ? 42.214 46.832 26.434 1.00 52.26 299 ARG A O 1
ATOM 1372 N N . ALA A 1 175 ? 40.005 46.927 25.955 1.00 54.51 300 ALA A N 1
ATOM 1373 C CA . ALA A 1 175 ? 40.044 46.001 24.826 1.00 56.22 300 ALA A CA 1
ATOM 1374 C C . ALA A 1 175 ? 41.003 46.447 23.721 1.00 57.54 300 ALA A C 1
ATOM 1375 O O . ALA A 1 175 ? 41.219 47.655 23.530 1.00 57.38 300 ALA A O 1
ATOM 1377 N N . PRO A 1 176 ? 41.568 45.455 23.020 1.00 58.58 301 PRO A N 1
ATOM 1378 C CA . PRO A 1 176 ? 42.383 45.636 21.804 1.00 59.22 301 PRO A CA 1
ATOM 1379 C C . PRO A 1 176 ? 42.350 47.041 21.174 1.00 59.54 301 PRO A C 1
ATOM 1380 O O . PRO A 1 176 ? 41.321 47.493 20.663 1.00 59.76 301 PRO A O 1
ATOM 1382 N N . ALA B 1 3 ? 59.561 32.941 38.608 1.00 69.93 128 ALA B N 1
ATOM 1383 C CA . ALA B 1 3 ? 59.658 31.790 39.562 1.00 69.67 128 ALA B CA 1
ATOM 1384 C C . ALA B 1 3 ? 61.085 31.211 39.560 1.00 68.55 128 ALA B C 1
ATOM 1385 O O . ALA B 1 3 ? 62.071 31.960 39.715 1.00 69.06 128 ALA B O 1
ATOM 1387 N N . GLU B 1 4 ? 61.201 29.899 39.354 1.00 66.62 129 GLU B N 1
ATOM 1388 C CA . GLU B 1 4 ? 62.491 29.218 39.354 1.00 63.88 129 GLU B CA 1
ATOM 1389 C C . GLU B 1 4 ? 63.522 29.789 38.358 1.00 61.21 129 GLU B C 1
ATOM 1390 O O . GLU B 1 4 ? 64.709 29.506 38.490 1.00 61.11 129 GLU B O 1
ATOM 1392 N N . GLU B 1 5 ? 63.068 30.608 37.400 1.00 58.67 130 GLU B N 1
ATOM 1393 C CA . GLU B 1 5 ? 63.880 31.073 36.244 1.00 55.31 130 GLU B CA 1
ATOM 1394 C C . GLU B 1 5 ? 65.139 31.817 36.549 1.00 52.87 130 GLU B C 1
ATOM 1395 O O . GLU B 1 5 ? 66.173 31.483 36.002 1.00 52.02 130 GLU B O 1
ATOM 1401 N N A ARG B 1 6 ? 65.047 32.840 37.400 0.50 52.36 131 ARG B N 1
ATOM 1402 N N B ARG B 1 6 ? 65.053 32.842 37.393 0.50 52.11 131 ARG B N 1
ATOM 1403 C CA A ARG B 1 6 ? 66.223 33.607 37.815 0.50 51.52 131 ARG B CA 1
ATOM 1404 C CA B ARG B 1 6 ? 66.239 33.597 37.794 0.50 51.09 131 ARG B CA 1
ATOM 1405 C C A ARG B 1 6 ? 67.296 32.666 38.358 0.50 50.74 131 ARG B C 1
ATOM 1406 C C B ARG B 1 6 ? 67.303 32.656 38.351 0.50 50.48 131 ARG B C 1
ATOM 1407 O O A ARG B 1 6 ? 68.454 32.741 37.957 0.50 50.05 131 ARG B O 1
ATOM 1408 O O B ARG B 1 6 ? 68.463 32.724 37.956 0.50 49.81 131 ARG B O 1
ATOM 1423 N N . ARG B 1 7 ? 66.898 31.765 39.252 1.00 50.45 132 ARG B N 1
ATOM 1424 C CA . ARG B 1 7 ? 67.859 30.858 39.900 1.00 50.30 132 ARG B CA 1
ATOM 1425 C C . ARG B 1 7 ? 68.365 29.781 38.940 1.00 47.62 132 ARG B C 1
ATOM 1426 O O . ARG B 1 7 ? 69.551 29.469 38.935 1.00 47.80 132 ARG B O 1
ATOM 1434 N N . VAL B 1 8 ? 67.480 29.251 38.108 1.00 45.02 133 VAL B N 1
ATOM 1435 C CA . VAL B 1 8 ? 67.889 28.295 37.072 1.00 43.09 133 VAL B CA 1
ATOM 1436 C C . VAL B 1 8 ? 68.835 28.964 36.047 1.00 41.03 133 VAL B C 1
ATOM 1437 O O . VAL B 1 8 ? 69.866 28.376 35.681 1.00 41.11 133 VAL B O 1
ATOM 1441 N N . ALA B 1 9 ? 68.509 30.191 35.615 1.00 38.47 134 ALA B N 1
ATOM 1442 C CA . ALA B 1 9 ? 69.304 30.905 34.596 1.00 36.88 134 ALA B CA 1
ATOM 1443 C C . ALA B 1 9 ? 70.700 31.340 35.072 1.00 36.17 134 ALA B C 1
ATOM 1444 O O . ALA B 1 9 ? 71.620 31.376 34.278 1.00 35.22 134 ALA B O 1
ATOM 1446 N N . TYR B 1 10 ? 70.837 31.688 36.348 1.00 36.24 135 TYR B N 1
ATOM 1447 C CA . TYR B 1 10 ? 72.086 32.289 36.876 1.00 36.92 135 TYR B CA 1
ATOM 1448 C C . TYR B 1 10 ? 73.384 31.566 36.480 1.00 35.58 135 TYR B C 1
ATOM 1449 O O . TYR B 1 10 ? 74.284 32.203 35.950 1.00 35.07 135 TYR B O 1
ATOM 1458 N N . PRO B 1 11 ? 73.494 30.246 36.744 1.00 35.46 136 PRO B N 1
ATOM 1459 C CA . PRO B 1 11 ? 74.747 29.595 36.341 1.00 34.86 136 PRO B CA 1
ATOM 1460 C C . PRO B 1 11 ? 74.979 29.567 34.827 1.00 33.59 136 PRO B C 1
ATOM 1461 O O . PRO B 1 11 ? 76.143 29.532 34.388 1.00 33.60 136 PRO B O 1
ATOM 1465 N N . VAL B 1 12 ? 73.889 29.551 34.045 1.00 31.12 137 VAL B N 1
ATOM 1466 C CA . VAL B 1 12 ? 73.996 29.552 32.608 1.00 29.18 137 VAL B CA 1
ATOM 1467 C C . VAL B 1 12 ? 74.547 30.921 32.127 1.00 28.00 137 VAL B C 1
ATOM 1468 O O . VAL B 1 12 ? 75.447 30.973 31.269 1.00 26.47 137 VAL B O 1
ATOM 1472 N N . LEU B 1 13 ? 73.999 32.003 32.685 1.00 26.82 138 LEU B N 1
ATOM 1473 C CA . LEU B 1 13 ? 74.409 33.384 32.350 1.00 27.02 138 LEU B CA 1
ATOM 1474 C C . LEU B 1 13 ? 75.868 33.632 32.788 1.00 27.20 138 LEU B C 1
ATOM 1475 O O . LEU B 1 13 ? 76.641 34.324 32.111 1.00 27.37 138 LEU B O 1
ATOM 1480 N N . ARG B 1 14 ? 76.228 33.045 33.922 1.00 27.67 139 ARG B N 1
ATOM 1481 C CA . ARG B 1 14 ? 77.577 33.141 34.438 1.00 28.46 139 ARG B CA 1
ATOM 1482 C C . ARG B 1 14 ? 78.549 32.540 33.436 1.00 28.38 139 ARG B C 1
ATOM 1483 O O . ARG B 1 14 ? 79.464 33.225 33.016 1.00 29.14 139 ARG B O 1
ATOM 1491 N N . GLU B 1 15 ? 78.327 31.307 32.996 1.00 29.06 140 GLU B N 1
ATOM 1492 C CA . GLU B 1 15 ? 79.207 30.683 31.993 1.00 30.75 140 GLU B CA 1
ATOM 1493 C C . GLU B 1 15 ? 79.196 31.442 30.656 1.00 29.13 140 GLU B C 1
ATOM 1494 O O . GLU B 1 15 ? 80.198 31.555 29.986 1.00 28.82 140 GLU B O 1
ATOM 1500 N N . LEU B 1 16 ? 78.041 31.944 30.278 1.00 28.22 141 LEU B N 1
ATOM 1501 C CA . LEU B 1 16 ? 77.891 32.706 29.028 1.00 27.38 141 LEU B CA 1
ATOM 1502 C C . LEU B 1 16 ? 78.787 33.931 28.976 1.00 27.06 141 LEU B C 1
ATOM 1503 O O . LEU B 1 16 ? 79.480 34.165 27.972 1.00 27.29 141 LEU B O 1
ATOM 1508 N N . THR B 1 17 ? 78.734 34.733 30.033 1.00 26.70 142 THR B N 1
ATOM 1509 C CA . THR B 1 17 ? 79.610 35.903 30.186 1.00 27.02 142 THR B CA 1
ATOM 1510 C C . THR B 1 17 ? 81.089 35.508 30.275 1.00 27.89 142 THR B C 1
ATOM 1511 O O . THR B 1 17 ? 81.956 36.166 29.681 1.00 28.57 142 THR B O 1
ATOM 1515 N N . GLU B 1 18 ? 81.381 34.425 30.991 1.00 28.57 143 GLU B N 1
ATOM 1516 C CA . GLU B 1 18 ? 82.758 33.894 31.037 1.00 30.07 143 GLU B CA 1
ATOM 1517 C C . GLU B 1 18 ? 83.272 33.554 29.627 1.00 30.00 143 GLU B C 1
ATOM 1518 O O . GLU B 1 18 ? 84.455 33.737 29.330 1.00 30.05 143 GLU B O 1
ATOM 1524 N N . ARG B 1 19 ? 82.383 33.075 28.765 1.00 29.04 144 ARG B N 1
ATOM 1525 C CA . ARG B 1 19 ? 82.807 32.579 27.458 1.00 30.38 144 ARG B CA 1
ATOM 1526 C C . ARG B 1 19 ? 82.845 33.693 26.427 1.00 29.36 144 ARG B C 1
ATOM 1527 O O . ARG B 1 19 ? 83.689 33.706 25.575 1.00 29.81 144 ARG B O 1
ATOM 1535 N N . THR B 1 20 ? 81.923 34.632 26.517 1.00 28.67 145 THR B N 1
ATOM 1536 C CA . THR B 1 20 ? 81.833 35.681 25.520 1.00 28.07 145 THR B CA 1
ATOM 1537 C C . THR B 1 20 ? 82.607 36.899 25.938 1.00 27.71 145 THR B C 1
ATOM 1538 O O . THR B 1 20 ? 82.895 37.757 25.105 1.00 28.29 145 THR B O 1
ATOM 1542 N N . GLY B 1 21 ? 82.902 37.006 27.230 1.00 27.52 146 GLY B N 1
ATOM 1543 C CA . GLY B 1 21 ? 83.437 38.260 27.793 1.00 26.92 146 GLY B CA 1
ATOM 1544 C C . GLY B 1 21 ? 82.466 39.434 27.715 1.00 27.08 146 GLY B C 1
ATOM 1545 O O . GLY B 1 21 ? 82.841 40.573 27.990 1.00 27.33 146 GLY B O 1
ATOM 1546 N N . GLU B 1 22 ? 81.206 39.163 27.376 1.00 26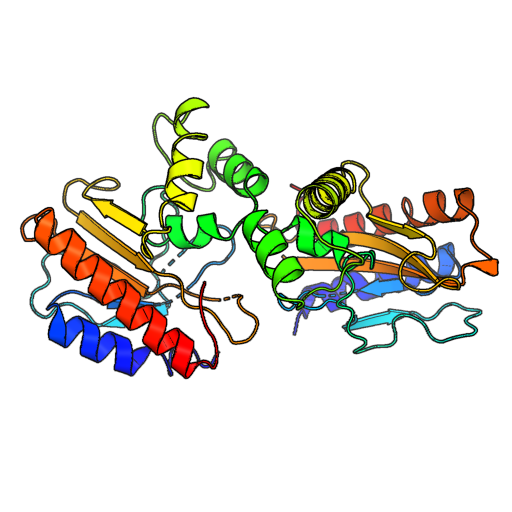.15 147 GLU B N 1
ATOM 1547 C CA . GLU B 1 22 ? 80.186 40.215 27.363 1.00 26.68 147 GLU B CA 1
ATOM 1548 C C . GLU B 1 22 ? 79.142 40.027 28.480 1.00 26.05 147 GLU B C 1
ATOM 1549 O O . GLU B 1 22 ? 79.057 38.957 29.092 1.00 25.76 147 GLU B O 1
ATOM 1555 N N . THR B 1 23 ? 78.382 41.075 28.764 1.00 26.10 148 THR B N 1
ATOM 1556 C CA . THR B 1 23 ? 77.250 41.007 29.710 1.00 26.08 148 THR B CA 1
ATOM 1557 C C . THR B 1 23 ? 76.195 40.002 29.240 1.00 25.61 148 THR B C 1
ATOM 1558 O O . THR B 1 23 ? 75.956 39.895 28.042 1.00 25.17 148 THR B O 1
ATOM 1562 N N . SER B 1 24 ? 75.611 39.250 30.179 1.00 25.28 149 SER B N 1
ATOM 1563 C CA . SER B 1 24 ? 74.484 38.342 29.910 1.00 25.85 149 SER B CA 1
ATOM 1564 C C . SER B 1 24 ? 73.375 38.787 30.830 1.00 25.40 149 SER B C 1
ATOM 1565 O O . SER B 1 24 ? 73.619 39.062 32.001 1.00 25.09 149 SER B O 1
ATOM 1568 N N . ALA B 1 25 ? 72.153 38.801 30.327 1.00 24.89 150 ALA B N 1
ATOM 1569 C CA . ALA B 1 25 ? 71.025 39.250 31.149 1.00 25.27 150 ALA B CA 1
ATOM 1570 C C . ALA B 1 25 ? 69.792 38.384 30.905 1.00 25.80 150 ALA B C 1
ATOM 1571 O O . ALA B 1 25 ? 69.627 37.826 29.820 1.00 25.84 150 ALA B O 1
ATOM 1573 N N . LEU B 1 26 ? 68.948 38.264 31.935 1.00 26.46 151 LEU B N 1
ATOM 1574 C CA . LEU B 1 26 ? 67.679 37.632 31.818 1.00 26.39 151 LEU B CA 1
ATOM 1575 C C . LEU B 1 26 ? 66.621 38.691 31.791 1.00 27.24 151 LEU B C 1
ATOM 1576 O O . LEU B 1 26 ? 66.507 39.500 32.720 1.00 28.17 151 LEU B O 1
ATOM 1589 N N . VAL B 1 28 ? 62.421 39.783 31.281 1.00 27.09 153 VAL B N 1
ATOM 1590 C CA . VAL B 1 28 ? 61.020 39.365 31.278 1.00 28.50 153 VAL B CA 1
ATOM 1591 C C . VAL B 1 28 ? 60.141 40.478 30.689 1.00 29.12 153 VAL B C 1
ATOM 1592 O O . VAL B 1 28 ? 60.575 41.642 30.614 1.00 29.64 153 VAL B O 1
ATOM 1596 N N . TRP B 1 29 ? 58.913 40.104 30.320 1.00 29.66 154 TRP B N 1
ATOM 1597 C CA . TRP B 1 29 ? 57.962 40.900 29.537 1.00 29.95 154 TRP B CA 1
ATOM 1598 C C . TRP B 1 29 ? 56.645 41.089 30.288 1.00 31.57 154 TRP B C 1
ATOM 1599 O O . TRP B 1 29 ? 56.113 40.127 30.795 1.00 32.01 154 TRP B O 1
ATOM 1610 N N . ASN B 1 30 ? 56.117 42.306 30.332 1.00 32.62 155 ASN B N 1
ATOM 1611 C CA . ASN B 1 30 ? 54.794 42.543 30.910 1.00 35.25 155 ASN B CA 1
ATOM 1612 C C . ASN B 1 30 ? 53.713 42.859 29.862 1.00 35.82 155 ASN B C 1
ATOM 1613 O O . ASN B 1 30 ? 52.617 43.251 30.202 1.00 36.78 155 ASN B O 1
ATOM 1618 N N . GLY B 1 31 ? 54.037 42.685 28.590 1.00 35.88 156 GLY B N 1
ATOM 1619 C CA . GLY B 1 31 ? 53.146 43.048 27.517 1.00 37.38 156 GLY B CA 1
ATOM 1620 C C . GLY B 1 31 ? 53.472 44.405 26.923 1.00 38.34 156 GLY B C 1
ATOM 1621 O O . GLY B 1 31 ? 53.164 44.644 25.773 1.00 39.08 156 GLY B O 1
ATOM 1622 N N . ASN B 1 32 ? 54.088 45.285 27.698 1.00 38.82 157 ASN B N 1
ATOM 1623 C CA . ASN B 1 32 ? 54.521 46.601 27.198 1.00 40.17 157 ASN B CA 1
ATOM 1624 C C . ASN B 1 32 ? 56.050 46.764 27.064 1.00 38.63 157 ASN B C 1
ATOM 1625 O O . ASN B 1 32 ? 56.540 47.511 26.206 1.00 39.07 157 ASN B O 1
ATOM 1630 N N . GLU B 1 33 ? 56.792 46.077 27.924 1.00 36.84 158 GLU B N 1
ATOM 1631 C CA . GLU B 1 33 ? 58.172 46.419 28.176 1.00 35.62 158 GLU B CA 1
ATOM 1632 C C . GLU B 1 33 ? 58.952 45.197 28.570 1.00 33.81 158 GLU B C 1
ATOM 1633 O O . GLU B 1 33 ? 58.470 44.339 29.313 1.00 32.16 158 GLU B O 1
ATOM 1639 N N . SER B 1 34 ? 60.180 45.145 28.080 1.00 32.25 159 SER B N 1
ATOM 1640 C CA . SER B 1 34 ? 61.100 44.114 28.477 1.00 31.94 159 SER B CA 1
ATOM 1641 C C . SER B 1 34 ? 61.899 44.655 29.674 1.00 32.26 159 SER B C 1
ATOM 1642 O O . SER B 1 34 ? 62.350 45.798 29.655 1.00 32.64 159 SER B O 1
ATOM 1653 N N . CYS B 1 36 ? 64.992 43.836 32.725 1.00 33.54 161 CYS B N 1
ATOM 1654 C CA . CYS B 1 36 ? 66.108 43.037 33.200 1.00 34.53 161 CYS B CA 1
ATOM 1655 C C . CYS B 1 36 ? 65.907 42.629 34.651 1.00 35.18 161 CYS B C 1
ATOM 1656 O O . CYS B 1 36 ? 65.767 43.472 35.512 1.00 35.25 161 CYS B O 1
ATOM 1659 N N . VAL B 1 37 ? 65.890 41.324 34.905 1.00 33.11 162 VAL B N 1
ATOM 1660 C CA . VAL B 1 37 ? 65.663 40.801 36.258 1.00 33.67 162 VAL B CA 1
ATOM 1661 C C . VAL B 1 37 ? 66.868 40.043 36.766 1.00 34.57 162 VAL B C 1
ATOM 1662 O O . VAL B 1 37 ? 66.920 39.656 37.922 1.00 35.36 162 VAL B O 1
ATOM 1666 N N . GLU B 1 38 ? 67.849 39.846 35.893 1.00 34.99 163 GLU B N 1
ATOM 1667 C CA . GLU B 1 38 ? 69.115 39.237 36.294 1.00 34.99 163 GLU B CA 1
ATOM 1668 C C . GLU B 1 38 ? 70.201 39.607 35.283 1.00 34.10 163 GLU B C 1
ATOM 1669 O O . GLU B 1 38 ? 69.942 39.629 34.056 1.00 32.92 163 GLU B O 1
ATOM 1675 N N . GLN B 1 39 ? 71.396 39.922 35.785 1.00 33.06 164 GLN B N 1
ATOM 1676 C CA . GLN B 1 39 ? 72.479 40.347 34.913 1.00 33.92 164 GLN B CA 1
ATOM 1677 C C . GLN B 1 39 ? 73.855 39.930 35.438 1.00 33.37 164 GLN B C 1
ATOM 1678 O O . GLN B 1 39 ? 74.107 40.044 36.623 1.00 33.36 164 GLN B O 1
ATOM 1684 N N . ILE B 1 40 ? 74.707 39.430 34.542 1.00 32.20 165 ILE B N 1
ATOM 1685 C CA . ILE B 1 40 ? 76.126 39.194 34.797 1.00 31.80 165 ILE B CA 1
ATOM 1686 C C . ILE B 1 40 ? 76.926 40.164 33.928 1.00 31.94 165 ILE B C 1
ATOM 1687 O O . ILE B 1 40 ? 76.839 40.108 32.703 1.00 30.47 165 ILE B O 1
ATOM 1692 N N . PRO B 1 41 ? 77.702 41.059 34.557 1.00 33.68 166 PRO B N 1
ATOM 1693 C CA . PRO B 1 41 ? 78.385 42.099 33.765 1.00 34.52 166 PRO B CA 1
ATOM 1694 C C . PRO B 1 41 ? 79.596 41.575 32.967 1.00 35.50 166 PRO B C 1
ATOM 1695 O O . PRO B 1 41 ? 80.306 40.688 33.419 1.00 35.58 166 PRO B O 1
ATOM 1699 N N . SER B 1 42 ? 79.830 42.153 31.797 1.00 37.04 167 SER B N 1
ATOM 1700 C CA . SER B 1 42 ? 81.080 41.951 31.058 1.00 38.71 167 SER B CA 1
ATOM 1701 C C . SER B 1 42 ? 82.325 42.136 31.951 1.00 41.07 167 SER B C 1
ATOM 1702 O O . SER B 1 42 ? 82.321 42.958 32.885 1.00 40.99 167 SER B O 1
ATOM 1705 N N A ARG B 1 43 ? 83.373 41.370 31.648 0.50 42.30 168 ARG B N 1
ATOM 1706 N N B ARG B 1 43 ? 83.385 41.387 31.659 0.50 42.17 168 ARG B N 1
ATOM 1707 C CA A ARG B 1 43 ? 84.684 41.568 32.264 0.50 44.57 168 ARG B CA 1
ATOM 1708 C CA B ARG B 1 43 ? 84.663 41.614 32.331 0.50 44.31 168 ARG B CA 1
ATOM 1709 C C A ARG B 1 43 ? 85.313 42.928 31.892 0.50 45.86 168 ARG B C 1
ATOM 1710 C C B ARG B 1 43 ? 85.372 42.906 31.866 0.50 45.69 168 ARG B C 1
ATOM 1711 O O A ARG B 1 43 ? 86.097 43.478 32.658 0.50 46.47 168 ARG B O 1
ATOM 1712 O O B ARG B 1 43 ? 86.276 43.386 32.541 0.50 46.22 168 ARG B O 1
ATOM 1727 N N . HIS B 1 44 ? 84.976 43.453 30.717 1.00 46.24 169 HIS B N 1
ATOM 1728 C CA . HIS B 1 44 ? 85.509 44.741 30.264 1.00 48.84 169 HIS B CA 1
ATOM 1729 C C . HIS B 1 44 ? 84.425 45.640 29.710 1.00 50.65 169 HIS B C 1
ATOM 1730 O O . HIS B 1 44 ? 84.365 45.874 28.503 1.00 50.75 169 HIS B O 1
ATOM 1737 N N . GLN B 1 45 ? 83.550 46.132 30.586 1.00 52.98 170 GLN B N 1
ATOM 1738 C CA . GLN B 1 45 ? 82.466 47.011 30.122 1.00 55.29 170 GLN B CA 1
ATOM 1739 C C . GLN B 1 45 ? 82.929 48.444 29.882 1.00 57.79 170 GLN B C 1
ATOM 1740 O O . GLN B 1 45 ? 83.858 48.958 30.543 1.00 58.69 170 GLN B O 1
ATOM 1746 N N . VAL B 1 46 ? 82.307 49.068 28.891 1.00 59.14 171 VAL B N 1
ATOM 1747 C CA . VAL B 1 46 ? 82.542 50.480 28.608 1.00 61.67 171 VAL B CA 1
ATOM 1748 C C . VAL B 1 46 ? 81.367 51.223 29.226 1.00 62.04 171 VAL B C 1
ATOM 1749 O O . VAL B 1 46 ? 81.514 51.877 30.260 1.00 63.37 171 VAL B O 1
ATOM 1753 N N . LYS B 1 47 ? 80.195 51.089 28.614 1.00 61.10 172 LYS B N 1
ATOM 1754 C CA . LYS B 1 47 ? 78.964 51.489 29.270 1.00 60.23 172 LYS B CA 1
ATOM 1755 C C . LYS B 1 47 ? 78.427 50.288 30.055 1.00 58.16 172 LYS B C 1
ATOM 1756 O O . LYS B 1 47 ? 78.748 49.111 29.754 1.00 56.48 172 LYS B O 1
ATOM 1758 N N . HIS B 1 48 ? 77.632 50.597 31.077 1.00 57.06 173 HIS B N 1
ATOM 1759 C CA . HIS B 1 48 ? 76.907 49.560 31.809 1.00 54.81 173 HIS B CA 1
ATOM 1760 C C . HIS B 1 48 ? 75.582 49.279 31.088 1.00 52.15 173 HIS B C 1
ATOM 1761 O O . HIS B 1 48 ? 74.643 50.092 31.092 1.00 53.06 173 HIS B O 1
ATOM 1768 N N . LEU B 1 49 ? 75.585 48.148 30.378 1.00 47.97 174 LEU B N 1
ATOM 1769 C CA . LEU B 1 49 ? 74.512 47.775 29.468 1.00 44.07 174 LEU B CA 1
ATOM 1770 C C . LEU B 1 49 ? 73.596 46.813 30.191 1.00 41.51 174 LEU B C 1
ATOM 1771 O O . LEU B 1 49 ? 74.051 46.056 31.054 1.00 40.33 174 LEU B O 1
ATOM 1776 N N . ALA B 1 50 ? 72.305 46.877 29.859 1.00 39.62 175 ALA B N 1
ATOM 1777 C CA . ALA B 1 50 ? 71.263 46.062 30.515 1.00 37.78 175 ALA B CA 1
ATOM 1778 C C . ALA B 1 50 ? 71.453 45.966 32.032 1.00 36.96 175 ALA B C 1
ATOM 1779 O O . ALA B 1 50 ? 71.499 44.873 32.575 1.00 36.94 175 ALA B O 1
ATOM 1781 N N . PRO B 1 51 ? 71.571 47.116 32.721 1.00 37.08 176 PRO B N 1
ATOM 1782 C CA . PRO B 1 51 ? 71.646 47.046 34.193 1.00 37.01 176 PRO B CA 1
ATOM 1783 C C . PRO B 1 51 ? 70.323 46.479 34.777 1.00 36.92 176 PRO B C 1
ATOM 1784 O O . PRO B 1 51 ? 69.261 46.637 34.172 1.00 35.57 176 PRO B O 1
ATOM 1788 N N . LEU B 1 52 ? 70.415 45.805 35.924 1.00 37.73 177 LEU B N 1
ATOM 1789 C CA . LEU B 1 52 ? 69.278 45.238 36.634 1.00 38.48 177 LEU B CA 1
ATOM 1790 C C . LEU B 1 52 ? 68.179 46.294 36.824 1.00 39.12 177 LEU B C 1
ATOM 1791 O O . LEU B 1 52 ? 68.467 47.405 37.204 1.00 38.64 177 LEU B O 1
ATOM 1796 N N . GLY B 1 53 ? 66.924 45.944 36.529 1.00 41.71 178 GLY B N 1
ATOM 1797 C CA . GLY B 1 53 ? 65.791 46.880 36.703 1.00 41.65 178 GLY B CA 1
ATOM 1798 C C . GLY B 1 53 ? 65.475 47.768 35.499 1.00 41.81 178 GLY B C 1
ATOM 1799 O O . GLY B 1 53 ? 64.379 48.318 35.402 1.00 42.50 178 GLY B O 1
ATOM 1800 N N . ALA B 1 54 ? 66.423 47.912 34.575 1.00 41.12 179 ALA B N 1
ATOM 1801 C CA . ALA B 1 54 ? 66.188 48.645 33.331 1.00 40.12 179 ALA B CA 1
ATOM 1802 C C . ALA B 1 54 ? 65.049 48.064 32.463 1.00 39.22 179 ALA B C 1
ATOM 1803 O O . ALA B 1 54 ? 64.896 46.828 32.308 1.00 38.70 179 ALA B O 1
ATOM 1805 N N . ARG B 1 55 ? 64.282 48.984 31.886 1.00 38.05 180 ARG B N 1
ATOM 1806 C CA . ARG B 1 55 ? 63.139 48.655 31.055 1.00 37.45 180 ARG B CA 1
ATOM 1807 C C . ARG B 1 55 ? 63.337 49.177 29.639 1.00 35.68 180 ARG B C 1
ATOM 1808 O O . ARG B 1 55 ? 63.893 50.272 29.432 1.00 34.66 180 ARG B O 1
ATOM 1816 N N . TYR B 1 56 ? 62.893 48.375 28.678 1.00 33.12 181 TYR B N 1
ATOM 1817 C CA . TYR B 1 56 ? 63.117 48.651 27.273 1.00 33.12 181 TYR B CA 1
ATOM 1818 C C . TYR B 1 56 ? 61.780 48.565 26.544 1.00 32.64 181 TYR B C 1
ATOM 1819 O O . TYR B 1 56 ? 61.040 47.610 26.733 1.00 32.09 181 TYR B O 1
ATOM 1828 N N . ASN B 1 57 ? 61.477 49.571 25.732 1.00 32.73 182 ASN B N 1
ATOM 1829 C CA . ASN B 1 57 ? 60.285 49.531 24.875 1.00 33.27 182 ASN B CA 1
ATOM 1830 C C . ASN B 1 57 ? 60.537 50.010 23.419 1.00 32.86 182 ASN B C 1
ATOM 1831 O O . ASN B 1 57 ? 59.571 50.311 22.693 1.00 32.34 182 ASN B O 1
ATOM 1836 N N . GLU B 1 58 ? 61.813 50.083 23.008 1.00 31.79 183 GLU B N 1
ATOM 1837 C CA . GLU B 1 58 ? 62.179 50.316 21.613 1.00 32.52 183 GLU B CA 1
ATOM 1838 C C . GLU B 1 58 ? 61.970 49.049 20.752 1.00 30.63 183 GLU B C 1
ATOM 1839 O O . GLU B 1 58 ? 62.472 47.973 21.079 1.00 29.83 183 GLU B O 1
ATOM 1845 N N . ALA B 1 59 ? 61.228 49.191 19.654 1.00 29.63 184 ALA B N 1
ATOM 1846 C CA . ALA B 1 59 ? 60.941 48.078 18.743 1.00 28.23 184 ALA B CA 1
ATOM 1847 C C . ALA B 1 59 ? 62.194 47.288 18.393 1.00 27.85 184 ALA B C 1
ATOM 1848 O O . ALA B 1 59 ? 62.177 46.059 18.447 1.00 28.45 184 ALA B O 1
ATOM 1850 N N . LEU B 1 60 ? 63.272 47.989 18.050 1.00 26.99 185 LEU B N 1
ATOM 1851 C CA . LEU B 1 60 ? 64.502 47.329 17.567 1.00 27.30 185 LEU B CA 1
ATOM 1852 C C . LEU B 1 60 ? 65.431 46.773 18.640 1.00 25.98 185 LEU B C 1
ATOM 1853 O O . LEU B 1 60 ? 66.403 46.090 18.317 1.00 26.65 185 LEU B O 1
ATOM 1858 N N A SER B 1 61 ? 65.128 47.072 19.898 0.50 26.08 186 SER B N 1
ATOM 1859 N N B SER B 1 61 ? 65.128 47.030 19.908 0.50 24.59 186 SER B N 1
ATOM 1860 C CA A SER B 1 61 ? 65.760 46.415 21.035 0.50 26.56 186 SER B CA 1
ATOM 1861 C CA B SER B 1 61 ? 65.757 46.280 20.993 0.50 23.77 186 SER B CA 1
ATOM 1862 C C A SER B 1 61 ? 65.682 44.898 20.850 0.50 26.53 186 SER B C 1
ATOM 1863 C C B SER B 1 61 ? 65.557 44.785 20.749 0.50 22.92 186 SER B C 1
ATOM 1864 O O A SER B 1 61 ? 64.642 44.349 20.483 0.50 26.41 186 SER B O 1
ATOM 1865 O O B SER B 1 61 ? 64.450 44.327 20.465 0.50 22.72 186 SER B O 1
ATOM 1870 N N A SER B 1 62 ? 66.794 44.225 21.076 0.50 26.66 187 SER B N 1
ATOM 1871 N N B SER B 1 62 ? 66.642 44.039 20.836 0.50 22.02 187 SER B N 1
ATOM 1872 C CA A SER B 1 62 ? 66.834 42.807 20.815 0.50 27.44 187 SER B CA 1
ATOM 1873 C CA B SER B 1 62 ? 66.598 42.629 20.524 0.50 21.65 187 SER B CA 1
ATOM 1874 C C A SER B 1 62 ? 65.736 42.026 21.564 0.50 26.80 187 SER B C 1
ATOM 1875 C C B SER B 1 62 ? 65.687 41.815 21.481 0.50 21.48 187 SER B C 1
ATOM 1876 O O A SER B 1 62 ? 64.974 41.264 20.961 0.50 26.72 187 SER B O 1
ATOM 1877 O O B SER B 1 62 ? 65.039 40.857 21.053 0.50 21.18 187 SER B O 1
ATOM 1882 N N A SER B 1 63 ? 65.672 42.193 22.880 0.50 26.22 188 SER B N 1
ATOM 1883 N N B SER B 1 63 ? 65.643 42.171 22.767 0.50 21.25 188 SER B N 1
ATOM 1884 C CA A SER B 1 63 ? 64.688 41.447 23.676 0.50 25.66 188 SER B CA 1
ATOM 1885 C CA B SER B 1 63 ? 64.731 41.446 23.681 0.50 20.85 188 SER B CA 1
ATOM 1886 C C A SER B 1 63 ? 63.264 41.825 23.344 0.50 24.23 188 SER B C 1
ATOM 1887 C C B SER B 1 63 ? 63.272 41.865 23.489 0.50 21.43 188 SER B C 1
ATOM 1888 O O A SER B 1 63 ? 62.358 40.975 23.354 0.50 24.49 188 SER B O 1
ATOM 1889 O O B SER B 1 63 ? 62.353 41.066 23.704 0.50 22.02 188 SER B O 1
ATOM 1894 N N . VAL B 1 64 ? 63.051 43.101 23.052 1.00 22.94 189 VAL B N 1
ATOM 1895 C CA . VAL B 1 64 ? 61.697 43.548 22.688 1.00 22.38 189 VAL B CA 1
ATOM 1896 C C . VAL B 1 64 ? 61.241 42.743 21.467 1.00 21.86 189 VAL B C 1
ATOM 1897 O O . VAL B 1 64 ? 60.135 42.279 21.434 1.00 23.39 189 VAL B O 1
ATOM 1901 N N . GLN B 1 65 ? 62.113 42.517 20.510 1.00 20.51 190 GLN B N 1
ATOM 1902 C CA . GLN B 1 65 ? 61.741 41.735 19.349 1.00 21.53 190 GLN B CA 1
ATOM 1903 C C . GLN B 1 65 ? 61.365 40.316 19.709 1.00 21.24 190 GLN B C 1
ATOM 1904 O O . GLN B 1 65 ? 60.377 39.816 19.230 1.00 22.95 190 GLN B O 1
ATOM 1910 N N . VAL B 1 66 ? 62.159 39.670 20.551 1.00 21.03 191 VAL B N 1
ATOM 1911 C CA . VAL B 1 66 ? 61.884 38.308 20.991 1.00 21.27 191 VAL B CA 1
ATOM 1912 C C . VAL B 1 66 ? 60.498 38.195 21.598 1.00 22.17 191 VAL B C 1
ATOM 1913 O O . VAL B 1 66 ? 59.755 37.230 21.296 1.00 22.64 191 VAL B O 1
ATOM 1917 N N . PHE B 1 67 ? 60.142 39.148 22.474 1.00 21.40 192 PHE B N 1
ATOM 1918 C CA . PHE B 1 67 ? 58.828 39.080 23.112 1.00 21.59 192 PHE B CA 1
ATOM 1919 C C . PHE B 1 67 ? 57.693 39.406 22.139 1.00 21.56 192 PHE B C 1
ATOM 1920 O O . PHE B 1 67 ? 56.658 38.744 22.166 1.00 21.74 192 PHE B O 1
ATOM 1928 N N . LEU B 1 68 ? 57.891 40.397 21.259 1.00 21.47 193 LEU B N 1
ATOM 1929 C CA . LEU B 1 68 ? 56.817 40.760 20.325 1.00 21.44 193 LEU B CA 1
ATOM 1930 C C . LEU B 1 68 ? 56.554 39.636 19.334 1.00 22.32 193 LEU B C 1
ATOM 1931 O O . LEU B 1 68 ? 55.419 39.464 18.882 1.00 23.03 193 LEU B O 1
ATOM 1936 N N . ALA B 1 69 ? 57.589 38.850 19.029 1.00 23.03 194 ALA B N 1
ATOM 1937 C CA . ALA B 1 69 ? 57.447 37.683 18.181 1.00 24.29 194 ALA B CA 1
ATOM 1938 C C . ALA B 1 69 ? 56.467 36.673 18.799 1.00 25.60 194 ALA B C 1
ATOM 1939 O O . ALA B 1 69 ? 55.876 35.855 18.069 1.00 26.38 194 ALA B O 1
ATOM 1941 N N . SER B 1 70 ? 56.238 36.739 20.118 1.00 26.07 195 SER B N 1
ATOM 1942 C CA . SER B 1 70 ? 55.314 35.770 20.753 1.00 27.62 195 SER B CA 1
ATOM 1943 C C . SER B 1 70 ? 53.873 36.294 20.808 1.00 28.03 195 SER B C 1
ATOM 1944 O O . SER B 1 70 ? 52.942 35.580 21.188 1.00 28.72 195 SER B O 1
ATOM 1947 N N . GLU B 1 71 ? 53.705 37.555 20.456 1.00 29.02 196 GLU B N 1
ATOM 1948 C CA . GLU B 1 71 ? 52.386 38.204 20.431 1.00 29.89 196 GLU B CA 1
ATOM 1949 C C . GLU B 1 71 ? 51.688 37.990 19.083 1.00 29.94 196 GLU B C 1
ATOM 1950 O O . GLU B 1 71 ? 52.333 37.780 18.043 1.00 28.54 196 GLU B O 1
ATOM 1956 N N . ASN B 1 72 ? 50.360 38.081 19.125 1.00 30.76 197 ASN B N 1
ATOM 1957 C CA . ASN B 1 72 ? 49.539 38.209 17.953 1.00 32.54 197 ASN B CA 1
ATOM 1958 C C . ASN B 1 72 ? 49.950 39.455 17.126 1.00 33.17 197 ASN B C 1
ATOM 1959 O O . ASN B 1 72 ? 50.244 40.527 17.677 1.00 32.46 197 ASN B O 1
ATOM 1964 N N . GLU B 1 73 ? 49.939 39.308 15.808 1.00 34.04 198 GLU B N 1
ATOM 1965 C CA . GLU B 1 73 ? 50.385 40.379 14.931 1.00 36.09 198 GLU B CA 1
ATOM 1966 C C . GLU B 1 73 ? 49.553 41.637 15.068 1.00 36.63 198 GLU B C 1
ATOM 1967 O O . GLU B 1 73 ? 50.099 42.723 15.112 1.00 36.15 198 GLU B O 1
ATOM 1973 N N . ASP B 1 74 ? 48.237 41.482 15.201 1.00 38.05 199 ASP B N 1
ATOM 1974 C CA . ASP B 1 74 ? 47.358 42.632 15.466 1.00 39.23 199 ASP B CA 1
ATOM 1975 C C . ASP B 1 74 ? 47.654 43.375 16.772 1.00 38.47 199 ASP B C 1
ATOM 1976 O O . ASP B 1 74 ? 47.615 44.606 16.802 1.00 38.50 199 ASP B O 1
ATOM 1981 N N . ARG B 1 75 ? 47.955 42.640 17.838 1.00 37.62 200 ARG B N 1
ATOM 1982 C CA . ARG B 1 75 ? 48.482 43.257 19.049 1.00 37.36 200 ARG B CA 1
ATOM 1983 C C . ARG B 1 75 ? 49.836 44.004 18.837 1.00 36.46 200 ARG B C 1
ATOM 1984 O O . ARG B 1 75 ? 50.044 45.108 19.387 1.00 35.86 200 ARG B O 1
ATOM 1992 N N . VAL B 1 76 ? 50.754 43.435 18.050 1.00 35.26 201 VAL B N 1
ATOM 1993 C CA . VAL B 1 76 ? 52.005 44.165 17.746 1.00 33.85 201 VAL B CA 1
ATOM 1994 C C . VAL B 1 76 ? 51.723 45.462 16.961 1.00 35.13 201 VAL B C 1
ATOM 1995 O O . VAL B 1 76 ? 52.307 46.524 17.255 1.00 34.04 201 VAL B O 1
ATOM 1999 N N . ARG B 1 77 ? 50.853 45.363 15.961 1.00 36.65 202 ARG B N 1
ATOM 2000 C CA . ARG B 1 77 ? 50.416 46.537 15.180 1.00 40.20 202 ARG B CA 1
ATOM 2001 C C . ARG B 1 77 ? 49.824 47.654 16.053 1.00 41.89 202 ARG B C 1
ATOM 2002 O O . ARG B 1 77 ? 50.196 48.824 15.913 1.00 43.14 202 ARG B O 1
ATOM 2010 N N . GLN B 1 78 ? 48.899 47.281 16.934 1.00 43.47 203 GLN B N 1
ATOM 2011 C CA . GLN B 1 78 ? 48.334 48.168 17.962 1.00 45.26 203 GLN B CA 1
ATOM 2012 C C . GLN B 1 78 ? 49.395 48.870 18.834 1.00 45.07 203 GLN B C 1
ATOM 2013 O O . GLN B 1 78 ? 49.285 50.069 19.098 1.00 45.93 203 GLN B O 1
ATOM 2019 N N . LEU B 1 79 ? 50.424 48.133 19.251 1.00 44.03 204 LEU B N 1
ATOM 2020 C CA . LEU B 1 79 ? 51.469 48.670 20.115 1.00 43.44 204 LEU B CA 1
ATOM 2021 C C . LEU B 1 79 ? 52.373 49.663 19.385 1.00 43.89 204 LEU B C 1
ATOM 2022 O O . LEU B 1 79 ? 52.826 50.627 19.982 1.00 43.79 204 LEU B O 1
ATOM 2027 N N . LEU B 1 80 ? 52.632 49.427 18.100 1.00 44.76 205 LEU B N 1
ATOM 2028 C CA . LEU B 1 80 ? 53.404 50.366 17.284 1.00 46.15 205 LEU B CA 1
ATOM 2029 C C . LEU B 1 80 ? 52.581 51.612 16.956 1.00 48.06 205 LEU B C 1
ATOM 2030 O O . LEU B 1 80 ? 53.073 52.725 17.134 1.00 48.58 205 LEU B O 1
ATOM 2035 N N . ARG B 1 81 ? 51.328 51.422 16.531 1.00 50.32 206 ARG B N 1
ATOM 2036 C CA . ARG B 1 81 ? 50.419 52.543 16.241 1.00 53.07 206 ARG B CA 1
ATOM 2037 C C . ARG B 1 81 ? 50.177 53.461 17.445 1.00 53.80 206 ARG B C 1
ATOM 2038 O O . ARG B 1 81 ? 50.248 54.672 17.303 1.00 54.73 206 ARG B O 1
ATOM 2046 N N . SER B 1 82 ? 49.930 52.898 18.627 1.00 53.87 207 SER B N 1
ATOM 2047 C CA . SER B 1 82 ? 49.758 53.718 19.842 1.00 53.97 207 SER B CA 1
ATOM 2048 C C . SER B 1 82 ? 51.077 54.322 20.365 1.00 53.30 207 SER B C 1
ATOM 2049 O O . SER B 1 82 ? 51.059 55.231 21.204 1.00 53.86 207 SER B O 1
ATOM 2052 N N . GLY B 1 83 ? 52.212 53.799 19.899 1.00 51.49 208 GLY B N 1
ATOM 2053 C CA . GLY B 1 83 ? 53.508 54.276 20.359 1.00 49.09 208 GLY B CA 1
ATOM 2054 C C . GLY B 1 83 ? 53.900 53.728 21.716 1.00 47.69 208 GLY B C 1
ATOM 2055 O O . GLY B 1 83 ? 54.860 54.212 22.337 1.00 47.56 208 GLY B O 1
ATOM 2056 N N . SER B 1 84 ? 53.179 52.709 22.182 1.00 46.07 209 SER B N 1
ATOM 2057 C CA . SER B 1 84 ? 53.599 51.985 23.386 1.00 45.39 209 SER B CA 1
ATOM 2058 C C . SER B 1 84 ? 54.986 51.389 23.187 1.00 43.33 209 SER B C 1
ATOM 2059 O O . SER B 1 84 ? 55.782 51.367 24.116 1.00 43.73 209 SER B O 1
ATOM 2062 N N . ILE B 1 85 ? 55.241 50.903 21.969 1.00 41.66 210 ILE B N 1
ATOM 2063 C CA . ILE B 1 85 ? 56.537 50.399 21.525 1.00 39.24 210 ILE B CA 1
ATOM 2064 C C . ILE B 1 85 ? 57.068 51.343 20.449 1.00 40.19 210 ILE B C 1
ATOM 2065 O O . ILE B 1 85 ? 56.343 51.613 19.471 1.00 40.36 210 ILE B O 1
ATOM 2070 N N . THR B 1 86 ? 58.310 51.830 20.609 1.00 40.46 211 THR B N 1
ATOM 2071 C CA . THR B 1 86 ? 58.830 52.944 19.778 1.00 41.70 211 THR B CA 1
ATOM 2072 C C . THR B 1 86 ? 59.689 52.553 18.580 1.00 42.49 211 THR B C 1
ATOM 2073 O O . THR B 1 86 ? 60.528 51.631 18.650 1.00 41.68 211 THR B O 1
ATOM 2077 N N . LEU B 1 87 ? 59.484 53.301 17.494 1.00 44.07 212 LEU B N 1
ATOM 2078 C CA . LEU B 1 87 ? 60.169 53.085 16.214 1.00 45.38 212 LEU B CA 1
ATOM 2079 C C . LEU B 1 87 ? 60.078 54.375 15.397 1.00 46.53 212 LEU B C 1
ATOM 2080 O O . LEU B 1 87 ? 59.101 54.560 14.671 1.00 45.67 212 LEU B O 1
ATOM 2085 N N . THR B 1 88 ? 61.060 55.282 15.513 1.00 48.00 213 THR B N 1
ATOM 2086 C CA . THR B 1 88 ? 60.912 56.631 14.885 1.00 49.87 213 THR B CA 1
ATOM 2087 C C . THR B 1 88 ? 60.775 56.555 13.347 1.00 50.41 213 THR B C 1
ATOM 2088 O O . THR B 1 88 ? 61.331 55.650 12.713 1.00 50.45 213 THR B O 1
ATOM 2092 N N . GLY B 1 89 ? 59.974 57.457 12.772 1.00 51.00 214 GLY B N 1
ATOM 2093 C CA . GLY B 1 89 ? 59.596 57.365 11.348 1.00 51.87 214 GLY B CA 1
ATOM 2094 C C . GLY B 1 89 ? 58.727 56.157 10.928 1.00 51.91 214 GLY B C 1
ATOM 2095 O O . GLY B 1 89 ? 58.465 55.980 9.730 1.00 52.39 214 GLY B O 1
ATOM 2096 N N . VAL B 1 90 ? 58.296 55.330 11.894 1.00 51.57 215 VAL B N 1
ATOM 2097 C CA . VAL B 1 90 ? 57.285 54.263 11.699 1.00 51.00 215 VAL B CA 1
ATOM 2098 C C . VAL B 1 90 ? 56.142 54.658 10.748 1.00 51.68 215 VAL B C 1
ATOM 2099 O O . VAL B 1 90 ? 55.527 55.736 10.878 1.00 51.99 215 VAL B O 1
ATOM 2103 N N . ASP B 1 91 ? 55.892 53.793 9.771 1.00 51.58 216 ASP B N 1
ATOM 2104 C CA . ASP B 1 91 ? 54.719 53.895 8.888 1.00 51.99 216 ASP B CA 1
ATOM 2105 C C . ASP B 1 91 ? 54.289 52.480 8.496 1.00 51.86 216 ASP B C 1
ATOM 2106 O O . ASP B 1 91 ? 54.860 51.502 8.999 1.00 51.91 216 ASP B O 1
ATOM 2111 N N . GLU B 1 92 ? 53.311 52.366 7.606 1.00 51.93 217 GLU B N 1
ATOM 2112 C CA . GLU B 1 92 ? 52.722 51.077 7.270 1.00 52.16 217 GLU B CA 1
ATOM 2113 C C . GLU B 1 92 ? 53.746 50.051 6.781 1.00 50.98 217 GLU B C 1
ATOM 2114 O O . GLU B 1 92 ? 53.741 48.888 7.234 1.00 50.62 217 GLU B O 1
ATOM 2120 N N . ASP B 1 93 ? 54.605 50.491 5.857 1.00 49.55 218 ASP B N 1
ATOM 2121 C CA . ASP B 1 93 ? 55.697 49.670 5.354 1.00 47.80 218 ASP B CA 1
ATOM 2122 C C . ASP B 1 93 ? 56.646 49.221 6.447 1.00 45.62 218 ASP B C 1
ATOM 2123 O O . ASP B 1 93 ? 56.995 48.052 6.501 1.00 45.50 218 ASP B O 1
ATOM 2128 N N . ALA B 1 94 ? 57.059 50.143 7.314 1.00 43.22 219 ALA B N 1
ATOM 2129 C CA . ALA B 1 94 ? 57.983 49.799 8.390 1.00 41.31 219 ALA B CA 1
ATOM 2130 C C . ALA B 1 94 ? 57.361 48.735 9.296 1.00 39.68 219 ALA B C 1
ATOM 2131 O O . ALA B 1 94 ? 58.057 47.882 9.815 1.00 38.57 219 ALA B O 1
ATOM 2133 N N . VAL B 1 95 ? 56.038 48.790 9.451 1.00 38.91 220 VAL B N 1
ATOM 2134 C CA . VAL B 1 95 ? 55.316 47.840 10.296 1.00 38.30 220 VAL B CA 1
ATOM 2135 C C . VAL B 1 95 ? 55.332 46.423 9.705 1.00 37.54 220 VAL B C 1
ATOM 2136 O O . VAL B 1 95 ? 55.624 45.464 10.416 1.00 37.02 220 VAL B O 1
ATOM 2140 N N A GLU B 1 96 ? 55.011 46.291 8.421 0.50 37.69 221 GLU B N 1
ATOM 2141 N N B GLU B 1 96 ? 55.019 46.300 8.415 0.50 37.72 221 GLU B N 1
ATOM 2142 C CA A GLU B 1 96 ? 54.986 44.970 7.798 0.50 37.47 221 GLU B CA 1
ATOM 2143 C CA B GLU B 1 96 ? 54.995 44.988 7.766 0.50 37.47 221 GLU B CA 1
ATOM 2144 C C A GLU B 1 96 ? 56.378 44.331 7.794 0.50 36.56 221 GLU B C 1
ATOM 2145 C C B GLU B 1 96 ? 56.376 44.337 7.790 0.50 36.60 221 GLU B C 1
ATOM 2146 O O A GLU B 1 96 ? 56.504 43.139 8.094 0.50 36.10 221 GLU B O 1
ATOM 2147 O O B GLU B 1 96 ? 56.493 43.148 8.106 0.50 36.10 221 GLU B O 1
ATOM 2158 N N . ALA B 1 97 ? 57.407 45.137 7.500 1.00 35.74 222 ALA B N 1
ATOM 2159 C CA . ALA B 1 97 ? 58.809 44.692 7.546 1.00 34.14 222 ALA B CA 1
ATOM 2160 C C . ALA B 1 97 ? 59.185 44.202 8.932 1.00 32.79 222 ALA B C 1
ATOM 2161 O O . ALA B 1 97 ? 59.857 43.170 9.071 1.00 32.02 222 ALA B O 1
ATOM 2163 N N . TYR B 1 98 ? 58.751 44.955 9.944 1.00 30.84 223 TYR B N 1
ATOM 2164 C CA . TYR B 1 98 ? 59.013 44.621 11.329 1.00 29.95 223 TYR B CA 1
ATOM 2165 C C . TYR B 1 98 ? 58.436 43.256 11.701 1.00 29.52 223 TYR B C 1
ATOM 2166 O O . TYR B 1 98 ? 59.121 42.452 12.339 1.00 28.71 223 TYR B O 1
ATOM 2175 N N . LEU B 1 99 ? 57.188 42.999 11.303 1.00 28.60 224 LEU B N 1
ATOM 2176 C CA . LEU B 1 99 ? 56.572 41.732 11.597 1.00 28.37 224 LEU B CA 1
ATOM 2177 C C . LEU B 1 99 ? 57.374 40.623 10.956 1.00 27.59 224 LEU B C 1
ATOM 2178 O O . LEU B 1 99 ? 57.516 39.542 11.533 1.00 26.80 224 LEU B O 1
ATOM 2183 N N . LEU B 1 100 ? 57.874 40.889 9.752 1.00 27.15 225 LEU B N 1
ATOM 2184 C CA . LEU B 1 100 ? 58.613 39.874 9.004 1.00 26.96 225 LEU B CA 1
ATOM 2185 C C . LEU B 1 100 ? 59.916 39.591 9.708 1.00 26.52 225 LEU B C 1
ATOM 2186 O O . LEU B 1 100 ? 60.352 38.432 9.795 1.00 26.24 225 LEU B O 1
ATOM 2191 N N . ARG B 1 101 ? 60.491 40.654 10.268 1.00 26.21 226 ARG B N 1
ATOM 2192 C CA . ARG B 1 101 ? 61.699 40.586 11.095 1.00 26.37 226 ARG B CA 1
ATOM 2193 C C . ARG B 1 101 ? 61.506 39.752 12.371 1.00 26.10 226 ARG B C 1
ATOM 2194 O O . ARG B 1 101 ? 62.394 38.968 12.711 1.00 25.97 226 ARG B O 1
ATOM 2202 N N . LEU B 1 102 ? 60.352 39.891 13.044 1.00 25.57 227 LEU B N 1
ATOM 2203 C CA . LEU B 1 102 ? 60.014 39.054 14.210 1.00 25.49 227 LEU B CA 1
ATOM 2204 C C . LEU B 1 102 ? 59.953 37.580 13.828 1.00 25.66 227 LEU B C 1
ATOM 2205 O O . LEU B 1 102 ? 60.482 36.743 14.545 1.00 25.18 227 LEU B O 1
ATOM 2210 N N . LYS B 1 103 ? 59.304 37.276 12.700 1.00 25.69 228 LYS B N 1
ATOM 2211 C CA . LYS B 1 103 ? 59.197 35.896 12.256 1.00 26.38 228 LYS B CA 1
ATOM 2212 C C . LYS B 1 103 ? 60.551 35.309 11.930 1.00 26.21 228 LYS B C 1
ATOM 2213 O O . LYS B 1 103 ? 60.867 34.156 12.331 1.00 26.52 228 LYS B O 1
ATOM 2219 N N . GLU B 1 104 ? 61.367 36.098 11.256 1.00 25.23 229 GLU B N 1
ATOM 2220 C CA . GLU B 1 104 ? 62.660 35.587 10.863 1.00 26.36 229 GLU B CA 1
ATOM 2221 C C . GLU B 1 104 ? 63.521 35.272 12.086 1.00 26.03 229 GLU B C 1
ATOM 2222 O O . GLU B 1 104 ? 64.277 34.326 12.051 1.00 26.25 229 GLU B O 1
ATOM 2228 N N . SER B 1 105 ? 63.385 36.043 13.160 1.00 26.11 230 SER B N 1
ATOM 2229 C CA . SER B 1 105 ? 64.183 35.805 14.364 1.00 27.03 230 SER B CA 1
ATOM 2230 C C . SER B 1 105 ? 63.848 34.486 15.031 1.00 27.84 230 SER B C 1
ATOM 2231 O O . SER B 1 105 ? 64.663 33.904 15.735 1.00 28.18 230 SER B O 1
ATOM 2242 N N . GLU B 1 107 ? 63.058 31.909 13.203 1.00 29.42 232 GLU B N 1
ATOM 2243 C CA . GLU B 1 107 ? 63.758 30.922 12.364 1.00 29.98 232 GLU B CA 1
ATOM 2244 C C . GLU B 1 107 ? 65.249 30.865 12.676 1.00 29.83 232 GLU B C 1
ATOM 2245 O O . GLU B 1 107 ? 65.807 29.789 12.721 1.00 29.82 232 GLU B O 1
ATOM 2251 N N . ARG B 1 108 ? 65.852 32.033 12.936 1.00 29.03 233 ARG B N 1
ATOM 2252 C CA . ARG B 1 108 ? 67.275 32.149 13.219 1.00 28.57 233 ARG B CA 1
ATOM 2253 C C . ARG B 1 108 ? 67.593 31.566 14.579 1.00 28.13 233 ARG B C 1
ATOM 2254 O O . ARG B 1 108 ? 68.644 30.979 14.748 1.00 28.54 233 ARG B O 1
ATOM 2262 N N . GLY B 1 109 ? 66.689 31.767 15.546 1.00 27.16 234 GLY B N 1
ATOM 2263 C CA . GLY B 1 109 ? 66.885 31.325 16.930 1.00 24.91 234 GLY B CA 1
ATOM 2264 C C . GLY B 1 109 ? 67.333 32.492 17.791 1.00 24.61 234 GLY B C 1
ATOM 2265 O O . GLY B 1 109 ? 67.571 32.315 19.001 1.00 23.20 234 GLY B O 1
ATOM 2266 N N . TRP B 1 110 ? 67.487 33.675 17.176 1.00 22.37 235 TRP B N 1
ATOM 2267 C CA . TRP B 1 110 ? 67.780 34.886 17.949 1.00 22.87 235 TRP B CA 1
ATOM 2268 C C . TRP B 1 110 ? 67.421 36.134 17.184 1.00 23.63 235 TRP B C 1
ATOM 2269 O O . TRP B 1 110 ? 67.424 36.143 15.934 1.00 22.70 235 TRP B O 1
ATOM 2280 N N . ALA B 1 111 ? 67.108 37.191 17.950 1.00 24.27 236 ALA B N 1
ATOM 2281 C CA . ALA B 1 111 ? 66.865 38.494 17.392 1.00 24.95 236 ALA B CA 1
ATOM 2282 C C . ALA B 1 111 ? 68.117 39.366 17.461 1.00 25.74 236 ALA B C 1
ATOM 2283 O O . ALA B 1 111 ? 68.941 39.198 18.333 1.00 26.29 236 ALA B O 1
ATOM 2285 N N . VAL B 1 112 ? 68.207 40.337 16.553 1.00 26.07 237 VAL B N 1
ATOM 2286 C CA . VAL B 1 112 ? 69.398 41.098 16.342 1.00 26.39 237 VAL B CA 1
ATOM 2287 C C . VAL B 1 112 ? 69.107 42.598 16.481 1.00 26.07 237 VAL B C 1
ATOM 2288 O O . VAL B 1 112 ? 68.141 43.094 15.916 1.00 25.87 237 VAL B O 1
ATOM 2292 N N . ASN B 1 113 ? 69.961 43.314 17.202 1.00 25.39 238 ASN B N 1
ATOM 2293 C CA . ASN B 1 113 ? 69.973 44.770 17.157 1.00 26.52 238 ASN B CA 1
ATOM 2294 C C . ASN B 1 113 ? 71.417 45.170 16.847 1.00 27.29 238 ASN B C 1
ATOM 2295 O O . ASN B 1 113 ? 72.285 45.101 17.720 1.00 27.32 238 ASN B O 1
ATOM 2300 N N . PHE B 1 114 ? 71.698 45.536 15.602 1.00 27.99 239 PHE B N 1
ATOM 2301 C CA . PHE B 1 114 ? 73.088 45.748 15.196 1.00 28.87 239 PHE B CA 1
ATOM 2302 C C . PHE B 1 114 ? 73.328 47.231 15.070 1.00 29.67 239 PHE B C 1
ATOM 2303 O O . PHE B 1 114 ? 73.380 47.767 13.972 1.00 30.79 239 PHE B O 1
ATOM 2311 N N . GLY B 1 115 ? 73.390 47.916 16.200 1.00 30.04 240 GLY B N 1
ATOM 2312 C CA . GLY B 1 115 ? 73.531 49.382 16.200 1.00 31.48 240 GLY B CA 1
ATOM 2313 C C . GLY B 1 115 ? 72.281 50.105 15.696 1.00 32.77 240 GLY B C 1
ATOM 2314 O O . GLY B 1 115 ? 72.372 51.215 15.116 1.00 33.22 240 GLY B O 1
ATOM 2315 N N . GLU B 1 116 ? 71.116 49.495 15.919 1.00 32.86 241 GLU B N 1
ATOM 2316 C CA . GLU B 1 116 ? 69.869 50.010 15.330 1.00 34.07 241 GLU B CA 1
ATOM 2317 C C . GLU B 1 116 ? 69.046 50.852 16.295 1.00 34.60 241 GLU B C 1
ATOM 2318 O O . GLU B 1 116 ? 68.332 51.719 15.849 1.00 35.93 241 GLU B O 1
ATOM 2324 N N . THR B 1 117 ? 69.182 50.638 17.602 1.00 34.80 242 THR B N 1
ATOM 2325 C CA . THR B 1 117 ? 68.554 51.528 18.596 1.00 35.60 242 THR B CA 1
ATOM 2326 C C . THR B 1 117 ? 69.509 52.630 18.966 1.00 37.20 242 THR B C 1
ATOM 2327 O O . THR B 1 117 ? 69.084 53.727 19.288 1.00 38.64 242 THR B O 1
ATOM 2331 N N . SER B 1 118 ? 70.801 52.306 18.972 1.00 37.82 243 SER B N 1
ATOM 2332 C CA . SER B 1 118 ? 71.889 53.272 19.118 1.00 38.50 243 SER B CA 1
ATOM 2333 C C . SER B 1 118 ? 73.070 52.716 18.335 1.00 38.00 243 SER B C 1
ATOM 2334 O O . SER B 1 118 ? 73.404 51.530 18.444 1.00 37.59 243 SER B O 1
ATOM 2337 N N . ILE B 1 119 ? 73.698 53.558 17.533 1.00 38.21 244 ILE B N 1
ATOM 2338 C CA . ILE B 1 119 ? 74.841 53.116 16.725 1.00 38.27 244 ILE B CA 1
ATOM 2339 C C . ILE B 1 119 ? 76.001 52.589 17.567 1.00 37.54 244 ILE B C 1
ATOM 2340 O O . ILE B 1 119 ? 76.841 51.868 17.064 1.00 38.13 244 ILE B O 1
ATOM 2345 N N . GLU B 1 120 ? 76.032 52.921 18.853 1.00 37.23 245 GLU B N 1
ATOM 2346 C CA . GLU B 1 120 ? 77.137 52.494 19.717 1.00 36.94 245 GLU B CA 1
ATOM 2347 C C . GLU B 1 120 ? 76.953 51.094 20.291 1.00 35.97 245 GLU B C 1
ATOM 2348 O O . GLU B 1 120 ? 77.883 50.529 20.870 1.00 35.65 245 GLU B O 1
ATOM 2354 N N . GLU B 1 121 ? 75.761 50.520 20.097 1.00 34.72 246 GLU B N 1
ATOM 2355 C CA . GLU B 1 121 ? 75.406 49.299 20.796 1.00 33.46 246 GLU B CA 1
ATOM 2356 C C . GLU B 1 121 ? 74.900 48.180 19.922 1.00 31.37 246 GLU B C 1
ATOM 2357 O O . GLU B 1 121 ? 74.288 48.387 18.885 1.00 29.51 246 GLU B O 1
ATOM 2363 N N . VAL B 1 122 ? 75.133 46.974 20.415 1.00 29.92 247 VAL B N 1
ATOM 2364 C CA . VAL B 1 122 ? 74.691 45.778 19.750 1.00 28.11 247 VAL B CA 1
ATOM 2365 C C . VAL B 1 122 ? 73.905 44.948 20.793 1.00 26.55 247 VAL B C 1
ATOM 2366 O O . VAL B 1 122 ? 74.186 45.037 21.985 1.00 26.41 247 VAL B O 1
ATOM 2370 N N . GLY B 1 123 ? 72.902 44.191 20.350 1.00 25.53 248 GLY B N 1
ATOM 2371 C CA . GLY B 1 123 ? 72.223 43.189 21.191 1.00 23.84 248 GLY B CA 1
ATOM 2372 C C . GLY B 1 123 ? 71.793 41.974 20.373 1.00 23.87 248 GLY B C 1
ATOM 2373 O O . GLY B 1 123 ? 71.386 42.100 19.214 1.00 23.99 248 GLY B O 1
ATOM 2374 N N . VAL B 1 124 ? 71.893 40.788 20.976 1.00 23.44 249 VAL B N 1
ATOM 2375 C CA . VAL B 1 124 ? 71.255 39.586 20.464 1.00 22.13 249 VAL B CA 1
ATOM 2376 C C . VAL B 1 124 ? 70.438 39.034 21.614 1.00 21.99 249 VAL B C 1
ATOM 2377 O O . VAL B 1 124 ? 70.819 39.211 22.785 1.00 21.56 249 VAL B O 1
ATOM 2381 N N . ALA B 1 125 ? 69.293 38.413 21.298 1.00 20.98 250 ALA B N 1
ATOM 2382 C CA . ALA B 1 125 ? 68.431 37.875 22.354 1.00 21.39 250 ALA B CA 1
ATOM 2383 C C . ALA B 1 125 ? 67.706 36.636 21.879 1.00 21.43 250 ALA B C 1
ATOM 2384 O O . ALA B 1 125 ? 67.402 36.525 20.698 1.00 23.01 250 ALA B O 1
ATOM 2386 N N . SER B 1 126 ? 67.408 35.718 22.792 1.00 20.79 251 SER B N 1
ATOM 2387 C CA . SER B 1 126 ? 66.787 34.441 22.404 1.00 22.57 251 SER B CA 1
ATOM 2388 C C . SER B 1 126 ? 65.742 34.079 23.436 1.00 21.91 251 SER B C 1
ATOM 2389 O O . SER B 1 126 ? 65.953 34.343 24.609 1.00 22.11 251 SER B O 1
ATOM 2392 N N . PRO B 1 127 ? 64.630 33.472 22.994 1.00 21.89 252 PRO B N 1
ATOM 2393 C CA . PRO B 1 127 ? 63.553 33.157 23.940 1.00 22.94 252 PRO B CA 1
ATOM 2394 C C . PRO B 1 127 ? 63.859 31.963 24.830 1.00 23.21 252 PRO B C 1
ATOM 2395 O O . PRO B 1 127 ? 64.561 31.034 24.412 1.00 22.90 252 PRO B O 1
ATOM 2399 N N . VAL B 1 128 ? 63.287 31.989 26.036 1.00 23.65 253 VAL B N 1
ATOM 2400 C CA . VAL B 1 128 ? 63.353 30.867 26.953 1.00 23.45 253 VAL B CA 1
ATOM 2401 C C . VAL B 1 128 ? 61.927 30.361 27.082 1.00 24.79 253 VAL B C 1
ATOM 2402 O O . VAL B 1 128 ? 60.996 31.154 27.180 1.00 24.25 253 VAL B O 1
ATOM 2406 N N . TYR B 1 129 ? 61.754 29.041 27.050 1.00 25.97 254 TYR B N 1
ATOM 2407 C CA . TYR B 1 129 ? 60.432 28.449 27.083 1.00 27.14 254 TYR B CA 1
ATOM 2408 C C . TYR B 1 129 ? 60.279 27.572 28.341 1.00 27.97 254 TYR B C 1
ATOM 2409 O O . TYR B 1 129 ? 61.261 26.957 28.801 1.00 26.85 254 TYR B O 1
ATOM 2418 N N . ASP B 1 130 ? 59.053 27.522 28.873 1.00 29.01 255 ASP B N 1
ATOM 2419 C CA . ASP B 1 130 ? 58.710 26.579 29.963 1.00 31.33 255 ASP B CA 1
ATOM 2420 C C . ASP B 1 130 ? 58.223 25.231 29.394 1.00 32.33 255 ASP B C 1
ATOM 2421 O O . ASP B 1 130 ? 58.269 25.026 28.175 1.00 31.28 255 ASP B O 1
ATOM 2426 N N . HIS B 1 131 ? 57.769 24.324 30.258 1.00 34.71 256 HIS B N 1
ATOM 2427 C CA . HIS B 1 131 ? 57.446 22.977 29.813 1.00 37.50 256 HIS B CA 1
ATOM 2428 C C . HIS B 1 131 ? 56.175 22.909 28.974 1.00 38.20 256 HIS B C 1
ATOM 2429 O O . HIS B 1 131 ? 55.912 21.889 28.341 1.00 38.97 256 HIS B O 1
ATOM 2436 N N . ARG B 1 132 ? 55.393 23.989 28.967 1.00 37.97 257 ARG B N 1
ATOM 2437 C CA . ARG B 1 132 ? 54.167 24.028 28.178 1.00 38.04 257 ARG B CA 1
ATOM 2438 C C . ARG B 1 132 ? 54.404 24.737 26.856 1.00 36.95 257 ARG B C 1
ATOM 2439 O O . ARG B 1 132 ? 53.487 24.892 26.058 1.00 36.64 257 ARG B O 1
ATOM 2447 N N . GLY B 1 133 ? 55.636 25.182 26.643 1.00 35.71 258 GLY B N 1
ATOM 2448 C CA . GLY B 1 133 ? 56.024 25.845 25.405 1.00 34.82 258 GLY B CA 1
ATOM 2449 C C . GLY B 1 133 ? 55.732 27.339 25.455 1.00 34.56 258 GLY B C 1
ATOM 2450 O O . GLY B 1 133 ? 55.781 28.015 24.421 1.00 34.64 258 GLY B O 1
ATOM 2451 N N . ASN B 1 134 ? 55.405 27.864 26.641 1.00 33.69 259 ASN B N 1
ATOM 2452 C CA . ASN B 1 134 ? 55.223 29.319 26.787 1.00 33.15 259 ASN B CA 1
ATOM 2453 C C . ASN B 1 134 ? 56.574 29.987 26.766 1.00 31.81 259 ASN B C 1
ATOM 2454 O O . ASN B 1 134 ? 57.509 29.494 27.396 1.00 31.75 259 ASN B O 1
ATOM 2467 N N . VAL B 1 136 ? 58.808 32.457 28.339 1.00 29.94 261 VAL B N 1
ATOM 2468 C CA . VAL B 1 136 ? 58.698 33.012 29.690 1.00 29.44 261 VAL B CA 1
ATOM 2469 C C . VAL B 1 136 ? 59.742 34.067 29.977 1.00 28.74 261 VAL B C 1
ATOM 2470 O O . VAL B 1 136 ? 59.614 34.826 30.939 1.00 28.68 261 VAL B O 1
ATOM 2474 N N . ALA B 1 137 ? 60.772 34.127 29.127 1.00 27.46 262 ALA B N 1
ATOM 2475 C CA . ALA B 1 137 ? 61.840 35.088 29.318 1.00 25.49 262 ALA B CA 1
ATOM 2476 C C . ALA B 1 137 ? 62.730 35.084 28.088 1.00 24.62 262 ALA B C 1
ATOM 2477 O O . ALA B 1 137 ? 62.502 34.328 27.114 1.00 25.18 262 ALA B O 1
ATOM 2479 N N A SER B 1 138 ? 63.762 35.911 28.117 0.50 23.92 263 SER B N 1
ATOM 2480 N N B SER B 1 138 ? 63.776 35.895 28.157 0.50 23.53 263 SER B N 1
ATOM 2481 C CA A SER B 1 138 ? 64.741 35.869 27.055 0.50 23.65 263 SER B CA 1
ATOM 2482 C CA B SER B 1 138 ? 64.730 36.004 27.081 0.50 22.91 263 SER B CA 1
ATOM 2483 C C A SER B 1 138 ? 66.133 36.188 27.578 0.50 23.56 263 SER B C 1
ATOM 2484 C C B SER B 1 138 ? 66.142 36.128 27.667 0.50 23.14 263 SER B C 1
ATOM 2485 O O A SER B 1 138 ? 66.308 37.016 28.483 0.50 23.81 263 SER B O 1
ATOM 2486 O O B SER B 1 138 ? 66.338 36.747 28.725 0.50 23.37 263 SER B O 1
ATOM 2491 N N . VAL B 1 139 ? 67.123 35.514 27.007 1.00 23.30 264 VAL B N 1
ATOM 2492 C CA . VAL B 1 139 ? 68.516 35.795 27.324 1.00 22.47 264 VAL B CA 1
ATOM 2493 C C . VAL B 1 139 ? 68.937 36.923 26.385 1.00 22.73 264 VAL B C 1
ATOM 2494 O O . VAL B 1 139 ? 68.629 36.887 25.192 1.00 22.13 264 VAL B O 1
ATOM 2498 N N . LEU B 1 140 ? 69.611 37.935 26.932 1.00 22.25 265 LEU B N 1
ATOM 2499 C CA . LEU B 1 140 ? 70.097 39.056 26.140 1.00 21.58 265 LEU B CA 1
ATOM 2500 C C . LEU B 1 140 ? 71.621 39.127 26.299 1.00 22.06 265 LEU B C 1
ATOM 2501 O O . LEU B 1 140 ? 72.136 38.979 27.388 1.00 22.30 265 LEU B O 1
ATOM 2506 N N . ILE B 1 141 ? 72.330 39.323 25.190 1.00 21.69 266 ILE B N 1
ATOM 2507 C CA . ILE B 1 141 ? 73.709 39.738 25.218 1.00 21.38 266 ILE B CA 1
ATOM 2508 C C . ILE B 1 141 ? 73.786 41.148 24.600 1.00 21.77 266 ILE B C 1
ATOM 2509 O O . ILE B 1 141 ? 73.760 41.283 23.390 1.00 21.65 266 ILE B O 1
ATOM 2514 N N . PRO B 1 142 ? 73.900 42.208 25.433 1.00 22.87 267 PRO B N 1
ATOM 2515 C CA . PRO B 1 142 ? 74.212 43.546 24.890 1.00 22.87 267 PRO B CA 1
ATOM 2516 C C . PRO B 1 142 ? 75.735 43.757 24.848 1.00 23.93 267 PRO B C 1
ATOM 2517 O O . PRO B 1 142 ? 76.444 43.209 25.697 1.00 24.86 267 PRO B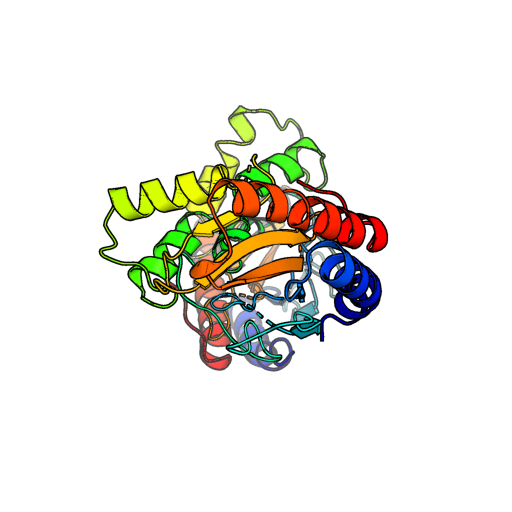 O 1
ATOM 2521 N N . ALA B 1 143 ? 76.258 44.514 23.880 1.00 24.25 268 ALA B N 1
ATOM 2522 C CA . ALA B 1 143 ? 77.708 44.740 23.810 1.00 24.58 268 ALA B CA 1
ATOM 2523 C C . ALA B 1 143 ? 77.964 46.041 23.081 1.00 26.22 268 ALA B C 1
ATOM 2524 O O . ALA B 1 143 ? 77.148 46.452 22.257 1.00 26.68 268 ALA B O 1
ATOM 2526 N N . PRO B 1 144 ? 79.114 46.686 23.358 1.00 28.02 269 PRO B N 1
ATOM 2527 C CA . PRO B 1 144 ? 79.471 47.897 22.605 1.00 28.84 269 PRO B CA 1
ATOM 2528 C C . PRO B 1 144 ? 79.830 47.539 21.163 1.00 29.42 269 PRO B C 1
ATOM 2529 O O . PRO B 1 144 ? 80.467 46.486 20.893 1.00 28.24 269 PRO B O 1
ATOM 2533 N N . LYS B 1 145 ? 79.388 48.378 20.231 1.00 30.23 270 LYS B N 1
ATOM 2534 C CA . LYS B 1 145 ? 79.467 47.989 18.833 1.00 31.14 270 LYS B CA 1
ATOM 2535 C C . LYS B 1 145 ? 80.925 47.870 18.360 1.00 31.76 270 LYS B C 1
ATOM 2536 O O . LYS B 1 145 ? 81.262 46.999 17.541 1.00 31.47 270 LYS B O 1
ATOM 2542 N N . PHE B 1 146 ? 81.797 48.700 18.924 1.00 32.86 271 PHE B N 1
ATOM 2543 C CA . PHE B 1 146 ? 83.212 48.723 18.485 1.00 35.16 271 PHE B CA 1
ATOM 2544 C C . PHE B 1 146 ? 83.934 47.360 18.536 1.00 35.42 271 PHE B C 1
ATOM 2545 O O . PHE B 1 146 ? 84.895 47.146 17.810 1.00 36.30 271 PHE B O 1
ATOM 2553 N N . ARG B 1 147 ? 83.495 46.433 19.375 1.00 34.96 272 ARG B N 1
ATOM 2554 C CA . ARG B 1 147 ? 84.192 45.165 19.371 1.00 35.44 272 ARG B CA 1
ATOM 2555 C C . ARG B 1 147 ? 83.320 44.059 18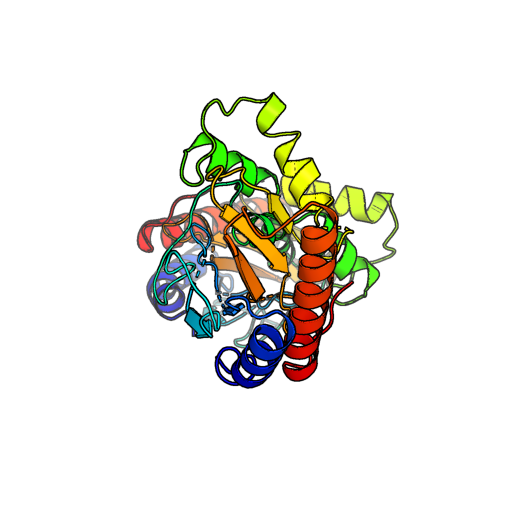.824 1.00 35.33 272 ARG B C 1
ATOM 2556 O O . ARG B 1 147 ? 83.646 42.892 18.940 1.00 35.96 272 ARG B O 1
ATOM 2564 N N . VAL B 1 148 ? 82.214 44.436 18.207 1.00 35.01 273 VAL B N 1
ATOM 2565 C CA . VAL B 1 148 ? 81.370 43.440 17.563 1.00 34.47 273 VAL B CA 1
ATOM 2566 C C . VAL B 1 148 ? 81.266 43.683 16.062 1.00 35.19 273 VAL B C 1
ATOM 2567 O O . VAL B 1 148 ? 80.545 44.573 15.620 1.00 36.44 273 VAL B O 1
ATOM 2571 N N . SER B 1 149 ? 81.966 42.885 15.273 1.00 35.47 274 SER B N 1
ATOM 2572 C CA . SER B 1 149 ? 81.746 42.916 13.841 1.00 36.16 274 SER B CA 1
ATOM 2573 C C . SER B 1 149 ? 80.565 41.993 13.514 1.00 36.45 274 SER B C 1
ATOM 2574 O O . SER B 1 149 ? 80.032 41.306 14.384 1.00 34.70 274 SER B O 1
ATOM 2577 N N . GLN B 1 150 ? 80.167 42.005 12.247 1.00 37.87 275 GLN B N 1
ATO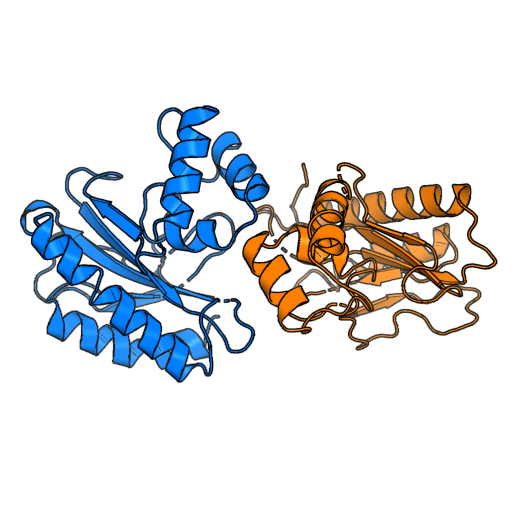M 2578 C CA . GLN B 1 150 ? 79.176 41.082 11.726 1.00 39.83 275 GLN B CA 1
ATOM 2579 C C . GLN B 1 150 ? 79.440 39.620 12.139 1.00 39.04 275 GLN B C 1
ATOM 2580 O O . GLN B 1 150 ? 78.551 38.962 12.644 1.00 38.32 275 GLN B O 1
ATOM 2586 N N . ASP B 1 151 ? 80.654 39.118 11.931 1.00 39.22 276 ASP B N 1
ATOM 2587 C CA . ASP B 1 151 ? 81.006 37.742 12.364 1.00 39.71 276 ASP B CA 1
ATOM 2588 C C . ASP B 1 151 ? 80.865 37.486 13.875 1.00 37.94 276 ASP B C 1
ATOM 2589 O O . ASP B 1 151 ? 80.438 36.407 14.286 1.00 37.56 276 ASP B O 1
ATOM 2594 N N . THR B 1 152 ? 81.238 38.472 14.690 1.00 36.74 277 THR B N 1
ATOM 2595 C CA . THR B 1 152 ? 81.194 38.325 16.151 1.00 35.41 277 THR B CA 1
ATOM 2596 C C . THR B 1 152 ? 79.721 38.363 16.583 1.00 34.08 277 THR B C 1
ATOM 2597 O O . THR B 1 152 ? 79.306 37.660 17.517 1.00 33.49 277 THR B O 1
ATOM 2601 N N . LEU B 1 153 ? 78.940 39.185 15.890 1.00 33.01 278 LEU B N 1
ATOM 2602 C CA . LEU B 1 153 ? 77.494 39.244 16.092 1.00 32.62 278 LEU B CA 1
ATOM 2603 C C . LEU B 1 153 ? 76.905 37.838 16.009 1.00 32.27 278 LEU B C 1
ATOM 2604 O O . LEU B 1 153 ? 76.154 37.402 16.891 1.00 31.39 278 LEU B O 1
ATOM 2609 N N . ASN B 1 154 ? 77.269 37.155 14.933 1.00 32.41 279 ASN B N 1
ATOM 2610 C CA . ASN B 1 154 ? 76.732 35.851 14.638 1.00 33.27 279 ASN B CA 1
ATOM 2611 C C . ASN B 1 154 ? 77.145 34.844 15.720 1.00 32.48 279 ASN B C 1
ATOM 2612 O O . ASN B 1 154 ? 76.330 34.049 16.205 1.00 31.57 279 ASN B O 1
ATOM 2617 N N . SER B 1 155 ? 78.408 34.915 16.129 1.00 31.66 280 SER B N 1
ATOM 2618 C CA . SER B 1 155 ? 78.867 34.025 17.165 1.00 31.78 280 SER B CA 1
ATOM 2619 C C . SER B 1 155 ? 78.195 34.315 18.546 1.00 29.71 280 SER B C 1
ATOM 2620 O O . SER B 1 155 ? 77.919 33.389 19.320 1.00 29.12 280 SER B O 1
ATOM 2623 N N . LEU B 1 156 ? 77.887 35.580 18.824 1.00 28.28 281 LEU B N 1
ATOM 2624 C CA . LEU B 1 156 ? 77.205 35.959 20.078 1.00 25.88 281 LEU B CA 1
ATOM 2625 C C . LEU B 1 156 ? 75.791 35.475 20.014 1.00 24.72 281 LEU B C 1
ATOM 2626 O O . LEU B 1 156 ? 75.243 34.990 20.998 1.00 22.39 281 LEU B O 1
ATOM 2631 N N . GLY B 1 157 ? 75.225 35.595 18.813 1.00 24.91 282 GLY B N 1
ATOM 2632 C CA . GLY B 1 157 ? 73.868 35.142 18.528 1.00 24.66 282 GLY B CA 1
ATOM 2633 C C . GLY B 1 157 ? 73.728 33.663 18.813 1.00 25.11 282 GLY B C 1
ATOM 2634 O O . GLY B 1 157 ? 72.799 33.261 19.518 1.00 24.20 282 GLY B O 1
ATOM 2635 N N . GLU B 1 158 ? 74.649 32.867 18.267 1.00 25.12 283 GLU B N 1
ATOM 2636 C CA . GLU B 1 158 ? 74.636 31.420 18.476 1.00 26.29 283 GLU B CA 1
ATOM 2637 C C . GLU B 1 158 ? 74.872 31.075 19.926 1.00 25.27 283 GLU B C 1
ATOM 2638 O O . GLU B 1 158 ? 74.238 30.161 20.446 1.00 25.47 283 GLU B O 1
ATOM 2644 N N . ALA B 1 159 ? 75.804 31.780 20.574 1.00 24.34 284 ALA B N 1
ATOM 2645 C CA . ALA B 1 159 ? 76.041 31.537 21.995 1.00 24.68 284 ALA B CA 1
ATOM 2646 C C . ALA B 1 159 ? 74.788 31.889 22.838 1.00 23.92 284 ALA B C 1
ATOM 2647 O O . ALA B 1 159 ? 74.437 31.196 23.777 1.00 23.58 284 ALA B O 1
ATOM 2649 N N . CYS B 1 160 ? 74.124 32.974 22.492 1.00 24.71 285 CYS B N 1
ATOM 2650 C CA . CYS B 1 160 ? 72.902 33.416 23.196 1.00 24.75 285 CYS B CA 1
ATOM 2651 C C . CYS B 1 160 ? 71.767 32.363 23.091 1.00 24.20 285 CYS B C 1
ATOM 2652 O O . CYS B 1 160 ? 71.105 32.045 24.053 1.00 24.15 285 CYS B O 1
ATOM 2655 N N . ALA B 1 161 ? 71.590 31.826 21.895 1.00 23.52 286 ALA B N 1
ATOM 2656 C CA . ALA B 1 161 ? 70.605 30.817 21.618 1.00 23.33 286 ALA B CA 1
ATOM 2657 C C . ALA B 1 161 ? 70.903 29.526 22.342 1.00 23.13 286 ALA B C 1
ATOM 2658 O O . ALA B 1 161 ? 69.979 28.915 22.829 1.00 23.67 286 ALA B O 1
ATOM 2660 N N . ALA B 1 162 ? 72.173 29.116 22.404 1.00 23.21 287 ALA B N 1
ATOM 2661 C CA . ALA B 1 162 ? 72.566 27.937 23.168 1.00 23.94 287 ALA B CA 1
ATOM 2662 C C . ALA B 1 162 ? 72.326 28.130 24.666 1.00 24.13 287 ALA B C 1
ATOM 2663 O O . ALA B 1 162 ? 71.845 27.211 25.350 1.00 25.19 287 ALA B O 1
ATOM 2665 N N . ALA B 1 163 ? 72.623 29.311 25.186 1.00 23.30 288 ALA B N 1
ATOM 2666 C CA . ALA B 1 163 ? 72.346 29.581 26.600 1.00 23.35 288 ALA B CA 1
ATOM 2667 C C . ALA B 1 163 ? 70.845 29.542 26.888 1.00 23.94 288 ALA B C 1
ATOM 2668 O O . ALA B 1 163 ? 70.421 28.925 27.874 1.00 25.16 288 ALA B O 1
ATOM 2670 N N . ALA B 1 164 ? 70.032 30.195 26.046 1.00 23.44 289 ALA B N 1
ATOM 2671 C CA . ALA B 1 164 ? 68.572 30.169 26.250 1.00 23.53 289 ALA B CA 1
ATOM 2672 C C . ALA B 1 164 ? 68.038 28.722 26.213 1.00 24.81 289 ALA B C 1
ATOM 2673 O O . ALA B 1 164 ? 67.124 28.375 26.982 1.00 24.63 289 ALA B O 1
ATOM 2675 N N . ALA B 1 165 ? 68.624 27.887 25.345 1.00 25.29 290 ALA B N 1
ATOM 2676 C CA . ALA B 1 165 ? 68.206 26.473 25.221 1.00 26.44 290 ALA B CA 1
ATOM 2677 C C . ALA B 1 165 ? 68.554 25.675 26.479 1.00 27.36 290 ALA B C 1
ATOM 2678 O O . ALA B 1 165 ? 67.775 24.813 26.913 1.00 27.35 290 ALA B O 1
ATOM 2680 N N . LYS B 1 166 ? 69.724 25.979 27.067 1.00 28.55 291 LYS B N 1
ATOM 2681 C CA . LYS B 1 166 ? 70.151 25.408 28.352 1.00 29.31 291 LYS B CA 1
ATOM 2682 C C . LYS B 1 166 ? 69.184 25.797 29.475 1.00 28.96 291 LYS B C 1
ATOM 2683 O O . LYS B 1 166 ? 68.763 24.941 30.251 1.00 27.92 291 LYS B O 1
ATOM 2689 N N . VAL B 1 167 ? 68.856 27.090 29.565 1.00 28.88 292 VAL B N 1
ATOM 2690 C CA . VAL B 1 167 ? 67.875 27.532 30.550 1.00 29.37 292 VAL B CA 1
ATOM 2691 C C . VAL B 1 167 ? 66.572 26.775 30.300 1.00 30.02 292 VAL B C 1
ATOM 2692 O O . VAL B 1 167 ? 66.071 26.108 31.202 1.00 30.25 292 VAL B O 1
ATOM 2696 N N . THR B 1 168 ? 66.056 26.853 29.075 1.00 30.42 293 THR B N 1
ATOM 2697 C CA . THR B 1 168 ? 64.827 26.117 28.679 1.00 31.17 293 THR B CA 1
ATOM 2698 C C . THR B 1 168 ? 64.843 24.632 29.111 1.00 33.88 293 THR B C 1
ATOM 2699 O O . THR B 1 168 ? 63.857 24.126 29.696 1.00 33.57 293 THR B O 1
ATOM 2703 N N . THR B 1 169 ? 65.936 23.931 28.797 1.00 35.85 294 THR B N 1
ATOM 2704 C CA . THR B 1 169 ? 66.040 22.517 29.158 1.00 38.80 294 THR B CA 1
ATOM 2705 C C . THR B 1 169 ? 65.970 22.345 30.688 1.00 40.28 294 THR B C 1
ATOM 2706 O O . THR B 1 169 ? 65.286 21.465 31.187 1.00 40.72 294 THR B O 1
ATOM 2710 N N . ARG B 1 170 ? 66.654 23.203 31.426 1.00 38.90 295 ARG B N 1
ATOM 2711 C CA . ARG B 1 170 ? 66.653 23.104 32.879 1.00 41.54 295 ARG B CA 1
ATOM 2712 C C . ARG B 1 170 ? 65.326 23.540 33.511 1.00 42.61 295 ARG B C 1
ATOM 2713 O O . ARG B 1 170 ? 65.150 23.415 34.719 1.00 42.78 295 ARG B O 1
ATOM 2721 N N . LEU B 1 171 ? 64.414 24.069 32.692 1.00 43.54 296 LEU B N 1
ATOM 2722 C CA . LEU B 1 171 ? 63.056 24.394 33.139 1.00 44.48 296 LEU B CA 1
ATOM 2723 C C . LEU B 1 171 ? 62.118 23.244 32.784 1.00 45.20 296 LEU B C 1
ATOM 2724 O O . LEU B 1 171 ? 60.914 23.308 33.018 1.00 44.32 296 LEU B O 1
ATOM 2729 N N . GLY B 1 172 ? 62.679 22.210 32.183 1.00 46.30 297 GLY B N 1
ATOM 2730 C CA . GLY B 1 172 ? 61.877 21.115 31.680 1.00 48.30 297 GLY B CA 1
ATOM 2731 C C . GLY B 1 172 ? 61.178 21.434 30.379 1.00 49.55 297 GLY B C 1
ATOM 2732 O O . GLY B 1 172 ? 60.368 20.640 29.915 1.00 49.77 297 GLY B O 1
ATOM 2733 N N . GLY B 1 173 ? 61.483 22.583 29.773 1.00 50.37 298 GLY B N 1
ATOM 2734 C CA . GLY B 1 173 ? 60.866 22.959 28.505 1.00 51.50 298 GLY B CA 1
ATOM 2735 C C . GLY B 1 173 ? 61.579 22.476 27.260 1.00 52.71 298 GLY B C 1
ATOM 2736 O O . GLY B 1 173 ? 62.572 21.755 27.342 1.00 52.45 298 GLY B O 1
ATOM 2737 N N . ARG B 1 174 ? 61.074 22.907 26.101 1.00 54.41 299 ARG B N 1
ATOM 2738 C CA . ARG B 1 174 ? 61.786 22.813 24.800 1.00 55.98 299 ARG B CA 1
ATOM 2739 C C . ARG B 1 174 ? 61.247 23.826 23.772 1.00 56.18 299 ARG B C 1
ATOM 2740 O O . ARG B 1 174 ? 60.131 24.334 23.942 1.00 56.48 299 ARG B O 1
ATOM 2748 N N . ALA B 1 175 ? 62.033 24.077 22.712 1.00 56.25 300 ALA B N 1
ATOM 2749 C CA . ALA B 1 175 ? 61.709 25.026 21.608 1.00 56.16 300 ALA B CA 1
ATOM 2750 C C . ALA B 1 175 ? 61.091 24.358 20.312 1.00 55.72 300 ALA B C 1
ATOM 2751 O O . ALA B 1 175 ? 60.254 23.472 20.470 1.00 56.36 300 ALA B O 1
ATOM 2753 N N . PRO B 1 176 ? 61.529 24.729 19.052 1.00 55.39 301 PRO B N 1
ATOM 2754 C CA . PRO B 1 176 ? 60.721 24.453 17.815 1.00 54.64 301 PRO B CA 1
ATOM 2755 C C . PRO B 1 176 ? 59.666 23.355 17.947 1.00 53.90 301 PRO B C 1
ATOM 2756 O O . PRO B 1 176 ? 59.201 22.831 16.941 1.00 53.51 301 PRO B O 1
#

Nearest PDB structures (foldseek):
  3obf-assembly2_B  TM=1.004E+00  e=4.400E-33  Paenarthrobacter aurescens TC1
  3mq0-assembly1_B  TM=8.394E-01  e=2.444E-10  Agrobacterium tumefaciens
  5whm-assembly2_D  TM=8.043E-01  e=6.332E-08  Brucella abortus
  5whm-assembly1_C  TM=7.554E-01  e=1.892E-08  Brucella abortus
  5whm-assembly1_A  TM=7.688E-01  e=8.564E-08  Brucella abortus